Protein AF-A0AAV9ZNJ8-F1 (afdb_monomer_lite)

Structure (mmCIF, N/CA/C/O backbone):
data_AF-A0AAV9ZNJ8-F1
#
_entry.id   AF-A0AAV9ZNJ8-F1
#
loop_
_atom_site.group_PDB
_atom_site.id
_atom_site.type_symbol
_atom_site.label_atom_id
_atom_site.label_alt_id
_atom_site.label_comp_id
_atom_site.label_asym_id
_atom_site.label_entity_id
_atom_site.label_seq_id
_atom_site.pdbx_PDB_ins_code
_atom_site.Cartn_x
_atom_site.Cartn_y
_atom_site.Cartn_z
_atom_site.occupancy
_atom_site.B_iso_or_equiv
_atom_site.auth_seq_id
_atom_site.auth_comp_id
_atom_site.auth_asym_id
_atom_site.auth_atom_id
_atom_site.pdbx_PDB_model_num
ATOM 1 N N . MET A 1 1 ? -12.324 19.235 26.927 1.00 58.81 1 MET A N 1
ATOM 2 C CA . MET A 1 1 ? -12.362 18.846 25.504 1.00 58.81 1 MET A CA 1
ATOM 3 C C . MET A 1 1 ? -13.788 18.447 25.228 1.00 58.81 1 MET A C 1
ATOM 5 O O . MET A 1 1 ? -14.260 17.489 25.830 1.00 58.81 1 MET A O 1
ATOM 9 N N . ASP A 1 2 ? -14.485 19.262 24.450 1.00 86.50 2 ASP A N 1
ATOM 10 C CA . ASP A 1 2 ? -15.944 19.233 24.392 1.00 86.50 2 ASP A CA 1
ATOM 11 C C . ASP A 1 2 ? -16.422 18.103 23.479 1.00 86.50 2 ASP A C 1
ATOM 13 O O . ASP A 1 2 ? -15.751 17.746 22.508 1.00 86.50 2 ASP A O 1
ATOM 17 N N . SER A 1 3 ? -17.587 17.530 23.782 1.00 80.31 3 SER A N 1
ATOM 18 C CA . SER A 1 3 ? -18.168 16.414 23.022 1.00 80.31 3 SER A CA 1
ATOM 19 C C . SER A 1 3 ? -18.312 16.726 21.526 1.00 80.31 3 SER A C 1
ATOM 21 O O . SER A 1 3 ? -18.099 15.843 20.696 1.00 80.31 3 SER A O 1
ATOM 23 N N . ALA A 1 4 ? -18.578 17.990 21.181 1.00 85.06 4 ALA A N 1
ATOM 24 C CA . ALA A 1 4 ? -18.636 18.474 19.803 1.00 85.06 4 ALA A CA 1
ATOM 25 C C . ALA A 1 4 ? -17.287 18.346 19.067 1.00 85.06 4 ALA A C 1
ATOM 27 O O . ALA A 1 4 ? -17.238 17.827 17.955 1.00 85.06 4 ALA A O 1
ATOM 28 N N . SER A 1 5 ? -16.179 18.724 19.715 1.00 88.25 5 SER A N 1
ATOM 29 C CA . SER A 1 5 ? -14.829 18.624 19.137 1.00 88.25 5 SER A CA 1
ATOM 30 C C . SER A 1 5 ? -14.397 17.165 18.929 1.00 88.25 5 SER A C 1
ATOM 32 O O . SER A 1 5 ? -13.741 16.829 17.938 1.00 88.25 5 SER A O 1
ATOM 34 N N . ILE A 1 6 ? -14.810 16.265 19.829 1.00 82.94 6 ILE A N 1
ATOM 35 C CA . ILE A 1 6 ? -14.546 14.824 19.700 1.00 82.94 6 ILE A CA 1
ATOM 36 C C . ILE A 1 6 ? -15.308 14.238 18.504 1.00 82.94 6 ILE A C 1
ATOM 38 O O . ILE A 1 6 ? -14.734 13.464 17.735 1.00 82.94 6 ILE A O 1
ATOM 42 N N . ALA A 1 7 ? -16.578 14.613 18.324 1.00 83.88 7 ALA A N 1
ATOM 43 C CA . ALA A 1 7 ? -17.398 14.146 17.207 1.00 83.88 7 ALA A CA 1
ATOM 44 C C . ALA A 1 7 ? -16.838 14.601 15.848 1.00 83.88 7 ALA A C 1
ATOM 46 O O . ALA A 1 7 ? -16.706 13.785 14.935 1.00 83.88 7 ALA A O 1
ATOM 47 N N . GLU A 1 8 ? -16.429 15.866 15.739 1.00 91.31 8 GLU A N 1
ATOM 48 C CA . GLU A 1 8 ? -15.797 16.413 14.534 1.00 91.31 8 GLU A CA 1
ATOM 49 C C . GLU A 1 8 ? -14.488 15.681 14.201 1.00 91.31 8 GLU A C 1
ATOM 51 O O . GLU A 1 8 ? -14.279 15.217 13.079 1.00 91.31 8 GLU A O 1
ATOM 56 N N . THR A 1 9 ? -13.639 15.468 15.211 1.00 84.19 9 THR A N 1
ATOM 57 C CA . THR A 1 9 ? -12.379 14.729 15.055 1.00 84.19 9 THR A CA 1
ATOM 58 C C . THR A 1 9 ? -12.625 13.308 14.539 1.00 84.19 9 THR A C 1
ATOM 60 O O . THR A 1 9 ? -11.934 12.833 13.635 1.00 84.19 9 THR A O 1
ATOM 63 N N . LEU A 1 10 ? -13.637 12.616 15.071 1.00 83.81 10 LEU A N 1
ATOM 64 C CA . LEU A 1 10 ? -14.002 11.267 14.634 1.00 83.81 10 LEU A CA 1
ATOM 65 C C . LEU A 1 10 ? -14.474 11.229 13.175 1.00 83.81 10 LEU A C 1
ATOM 67 O O . LEU A 1 10 ? -14.077 10.319 12.441 1.00 83.81 10 LEU A O 1
ATOM 71 N N . GLN A 1 11 ? -15.272 12.209 12.746 1.00 87.69 11 GLN A N 1
ATOM 72 C CA . GLN A 1 11 ? -15.713 12.325 11.354 1.00 87.69 11 GLN A CA 1
ATOM 73 C C . GLN A 1 11 ? -14.529 12.558 10.412 1.00 87.69 11 GLN A C 1
ATOM 75 O O . GLN A 1 11 ? -14.411 11.868 9.399 1.00 87.69 11 GLN A O 1
ATOM 80 N N . ILE A 1 12 ? -13.592 13.435 10.785 1.00 84.56 12 ILE A N 1
ATOM 81 C CA . ILE A 1 12 ? -12.363 13.675 10.017 1.00 84.56 12 ILE A CA 1
ATOM 82 C C . ILE A 1 12 ? -11.582 12.367 9.830 1.00 84.56 12 ILE A C 1
ATOM 84 O O . ILE A 1 12 ? -11.214 12.020 8.708 1.00 84.56 12 ILE A O 1
ATOM 88 N N . PHE A 1 13 ? -11.391 11.578 10.890 1.00 80.88 13 PHE A N 1
ATOM 89 C CA . PHE A 1 13 ? -10.691 10.290 10.794 1.00 80.88 13 PHE A CA 1
ATOM 90 C C . PHE A 1 13 ? -11.411 9.252 9.920 1.00 80.88 13 PHE A C 1
ATOM 92 O O . PHE A 1 13 ? -10.759 8.409 9.295 1.00 80.88 13 PHE A O 1
ATOM 99 N N . GLN A 1 14 ? -12.745 9.256 9.891 1.00 82.88 14 GLN A N 1
ATOM 100 C CA . GLN A 1 14 ? -13.513 8.372 9.012 1.00 82.88 14 GLN A CA 1
ATOM 101 C C . GLN A 1 14 ? -13.373 8.791 7.550 1.00 82.88 14 GLN A C 1
ATOM 103 O O . GLN A 1 14 ? -13.051 7.951 6.711 1.00 82.88 14 GLN A O 1
ATOM 108 N N . THR A 1 15 ? -13.532 10.080 7.266 1.00 86.06 15 THR A N 1
ATOM 109 C CA . THR A 1 15 ? -13.381 10.656 5.928 1.00 86.06 15 THR A CA 1
ATOM 110 C C . THR A 1 15 ? -11.973 10.428 5.381 1.00 86.06 15 THR A C 1
ATOM 112 O O . THR A 1 15 ? -11.824 9.917 4.272 1.00 86.06 15 THR A O 1
ATOM 115 N N . LEU A 1 16 ? -10.934 10.676 6.187 1.00 84.19 16 LEU A N 1
ATOM 116 C CA . LEU A 1 16 ? -9.540 10.435 5.802 1.00 84.19 16 LEU A CA 1
ATOM 117 C C . LEU A 1 16 ? -9.286 8.984 5.386 1.00 84.19 16 LEU A C 1
ATOM 119 O O . LEU A 1 16 ? -8.589 8.758 4.405 1.00 84.19 16 LEU A O 1
ATOM 123 N N . LYS A 1 17 ? -9.871 7.999 6.079 1.00 84.25 17 LYS A N 1
ATOM 124 C CA . LYS A 1 17 ? -9.721 6.574 5.735 1.00 84.25 17 LYS A CA 1
ATOM 125 C C . LYS A 1 17 ? -10.241 6.264 4.328 1.00 84.25 17 LYS A C 1
ATOM 127 O O . LYS A 1 17 ? -9.591 5.543 3.578 1.00 84.25 17 LYS A O 1
ATOM 132 N N . TYR A 1 18 ? -11.435 6.750 3.996 1.00 87.25 18 TYR A N 1
ATOM 133 C CA . TYR A 1 18 ? -12.044 6.461 2.696 1.00 87.25 18 TYR A CA 1
ATOM 134 C C . TYR A 1 18 ? -11.358 7.238 1.574 1.00 87.25 18 TYR A C 1
ATOM 136 O O . TYR A 1 18 ? -11.123 6.683 0.504 1.00 87.25 18 TYR A O 1
ATOM 144 N N . ILE A 1 19 ? -10.969 8.486 1.843 1.00 89.44 19 ILE A N 1
ATOM 145 C CA . ILE A 1 19 ? -10.237 9.316 0.887 1.00 89.44 19 ILE A CA 1
ATOM 146 C C . ILE A 1 19 ? -8.866 8.711 0.575 1.00 89.44 19 ILE A C 1
ATOM 148 O O . ILE A 1 19 ? -8.532 8.577 -0.597 1.00 89.44 19 ILE A O 1
ATOM 152 N N . THR A 1 20 ? -8.077 8.299 1.573 1.00 88.19 20 THR A N 1
ATOM 153 C CA . THR A 1 20 ? -6.746 7.718 1.315 1.00 88.19 20 THR A CA 1
ATOM 154 C C . THR A 1 20 ? -6.829 6.409 0.534 1.00 88.19 20 THR A C 1
ATOM 156 O O . THR A 1 20 ? -6.020 6.192 -0.366 1.00 88.19 20 THR A O 1
ATOM 159 N N . ALA A 1 21 ? -7.837 5.573 0.804 1.00 86.12 21 ALA A N 1
ATOM 160 C CA . ALA A 1 21 ? -8.097 4.370 0.018 1.00 86.12 21 ALA A CA 1
ATOM 161 C C . ALA A 1 21 ? -8.483 4.698 -1.437 1.00 86.12 21 ALA A C 1
ATOM 163 O O . ALA A 1 21 ? -7.942 4.098 -2.364 1.00 86.12 21 ALA A O 1
ATOM 164 N N . ALA A 1 22 ? -9.371 5.674 -1.650 1.00 91.81 22 ALA A N 1
ATOM 165 C CA . ALA A 1 22 ? -9.770 6.107 -2.989 1.00 91.81 22 ALA A CA 1
ATOM 166 C C . ALA A 1 22 ? -8.589 6.698 -3.778 1.00 91.81 22 ALA A C 1
ATOM 168 O O . ALA A 1 22 ? -8.378 6.322 -4.929 1.00 91.81 22 ALA A O 1
ATOM 169 N N . ILE A 1 23 ? -7.781 7.560 -3.149 1.00 90.19 23 ILE A N 1
ATOM 170 C CA . ILE A 1 23 ? -6.567 8.131 -3.753 1.00 90.19 23 ILE A CA 1
ATOM 171 C C . ILE A 1 23 ? -5.610 7.014 -4.170 1.00 90.19 23 ILE A C 1
ATOM 173 O O . ILE A 1 23 ? -5.105 7.033 -5.288 1.00 90.19 23 ILE A O 1
ATOM 177 N N . PHE A 1 24 ? -5.385 6.022 -3.307 1.00 90.19 24 PHE A N 1
ATOM 178 C CA . PHE A 1 24 ? -4.512 4.901 -3.637 1.00 90.19 24 PHE A CA 1
ATOM 179 C C . PHE A 1 24 ? -5.011 4.115 -4.857 1.00 90.19 24 PHE A C 1
ATOM 181 O O . PHE A 1 24 ? -4.232 3.854 -5.770 1.00 90.19 24 PHE A O 1
ATOM 188 N N . ILE A 1 25 ? -6.308 3.792 -4.916 1.00 90.81 25 ILE A N 1
ATOM 189 C CA . ILE A 1 25 ? -6.903 3.082 -6.060 1.00 90.81 25 ILE A CA 1
ATOM 190 C C . ILE A 1 25 ? -6.746 3.895 -7.350 1.00 90.81 25 ILE A C 1
ATOM 192 O O . ILE A 1 25 ? -6.356 3.338 -8.375 1.00 90.81 25 ILE A O 1
ATOM 196 N N . LEU A 1 26 ? -7.012 5.203 -7.301 1.00 92.06 26 LEU A N 1
ATOM 197 C CA . LEU A 1 26 ? -6.861 6.089 -8.456 1.00 92.06 26 LEU A CA 1
ATOM 198 C C . LEU A 1 26 ? -5.408 6.165 -8.937 1.00 92.06 26 LEU A C 1
ATOM 200 O O . LEU A 1 26 ? -5.174 6.095 -10.139 1.00 92.06 26 LEU A O 1
ATOM 204 N N . LEU A 1 27 ? -4.436 6.252 -8.023 1.00 90.12 27 LEU A N 1
ATOM 205 C CA . LEU A 1 27 ? -3.011 6.246 -8.371 1.00 90.12 27 LEU A CA 1
ATOM 206 C C . LEU A 1 27 ? -2.583 4.924 -9.008 1.00 90.12 27 LEU A C 1
ATOM 208 O O . LEU A 1 27 ? -1.885 4.930 -10.016 1.00 90.12 27 LEU A O 1
ATOM 212 N N . VAL A 1 28 ? -3.020 3.792 -8.453 1.00 87.94 28 VAL A N 1
ATOM 213 C CA . VAL A 1 28 ? -2.733 2.466 -9.017 1.00 87.94 28 VAL A CA 1
ATOM 214 C C . VAL A 1 28 ? -3.338 2.334 -10.414 1.00 87.94 28 VAL A C 1
ATOM 216 O O . VAL A 1 28 ? -2.690 1.830 -11.330 1.00 87.94 28 VAL A O 1
ATOM 219 N N . PHE A 1 29 ? -4.569 2.807 -10.599 1.00 89.94 29 PHE A N 1
ATOM 220 C CA . PHE A 1 29 ? -5.223 2.807 -11.900 1.00 89.94 29 PHE A CA 1
ATOM 221 C C . PHE A 1 29 ? -4.485 3.690 -12.916 1.00 89.94 29 PHE A C 1
ATOM 223 O O . PHE A 1 29 ? -4.201 3.229 -14.021 1.00 89.94 29 PHE A O 1
ATOM 230 N N . ASP A 1 30 ? -4.110 4.915 -12.531 1.00 91.56 30 ASP A N 1
ATOM 231 C CA . ASP A 1 30 ? -3.298 5.809 -13.365 1.00 91.56 30 ASP A CA 1
ATOM 232 C C . ASP A 1 30 ? -1.965 5.152 -13.746 1.00 91.56 30 ASP A C 1
ATOM 234 O O . ASP A 1 30 ? -1.596 5.144 -14.918 1.00 91.56 30 ASP A O 1
ATOM 238 N N . HIS A 1 31 ? -1.298 4.500 -12.789 1.00 87.50 31 HIS A N 1
ATOM 239 C CA . HIS A 1 31 ? -0.057 3.764 -13.019 1.00 87.50 31 HIS A CA 1
ATOM 240 C C . HIS A 1 31 ? -0.199 2.695 -14.104 1.00 87.50 31 HIS A C 1
ATOM 242 O O . HIS A 1 31 ? 0.628 2.612 -15.012 1.00 87.50 31 HIS A O 1
ATOM 248 N N . PHE A 1 32 ? -1.261 1.887 -14.055 1.00 87.81 32 PHE A N 1
ATOM 249 C CA . PHE A 1 32 ? -1.498 0.863 -15.073 1.00 87.81 32 PHE A CA 1
ATOM 250 C C . PHE A 1 32 ? -1.740 1.450 -16.467 1.00 87.81 32 PHE A C 1
ATOM 252 O O . PHE A 1 32 ? -1.360 0.824 -17.459 1.00 87.81 32 PHE A O 1
ATOM 259 N N . LEU A 1 33 ? -2.336 2.640 -16.561 1.00 89.50 33 LEU A N 1
ATOM 260 C CA . LEU A 1 33 ? -2.562 3.313 -17.840 1.00 89.50 33 LEU A CA 1
ATOM 261 C C . LEU A 1 33 ? -1.280 3.933 -18.408 1.00 89.50 33 LEU A C 1
ATOM 263 O O . LEU A 1 33 ? -1.026 3.835 -19.612 1.00 89.50 33 LEU A O 1
ATOM 267 N N . THR A 1 34 ? -0.454 4.559 -17.571 1.00 87.50 34 THR A N 1
ATOM 268 C CA . THR A 1 34 ? 0.730 5.299 -18.030 1.00 87.50 34 THR A CA 1
ATOM 269 C C . THR A 1 34 ? 1.966 4.427 -18.204 1.00 87.50 34 THR A C 1
ATOM 271 O O . THR A 1 34 ? 2.830 4.786 -19.008 1.00 87.50 34 THR A O 1
ATOM 274 N N . ILE A 1 35 ? 2.053 3.260 -17.550 1.00 84.62 35 ILE A N 1
ATOM 275 C CA . ILE A 1 35 ? 3.259 2.414 -17.572 1.00 84.62 35 ILE A CA 1
ATOM 276 C C . ILE A 1 35 ? 3.728 2.083 -18.998 1.00 84.62 35 ILE A C 1
ATOM 278 O O . ILE A 1 35 ? 4.924 2.115 -19.287 1.00 84.62 35 ILE A O 1
ATOM 282 N N . GLY A 1 36 ? 2.804 1.844 -19.936 1.00 82.00 36 GLY A N 1
ATOM 283 C CA . GLY A 1 36 ? 3.153 1.563 -21.333 1.00 82.00 36 GLY A CA 1
ATOM 284 C C . GLY A 1 36 ? 3.823 2.752 -22.031 1.00 82.00 36 GLY A C 1
ATOM 285 O O . GLY A 1 36 ? 4.799 2.586 -22.770 1.00 82.00 36 GLY A O 1
ATOM 286 N N . GLN A 1 37 ? 3.340 3.967 -21.766 1.00 84.06 37 GLN A N 1
ATOM 287 C CA . GLN A 1 37 ? 3.925 5.196 -22.302 1.00 84.06 37 GLN A CA 1
ATOM 288 C C . GLN A 1 37 ? 5.260 5.528 -21.623 1.00 84.06 37 GLN A C 1
ATOM 290 O O . GLN A 1 37 ? 6.203 5.955 -22.295 1.00 84.06 37 GLN A O 1
ATOM 295 N N . GLU A 1 38 ? 5.372 5.288 -20.317 1.00 83.88 38 GLU A N 1
ATOM 296 C CA . GLU A 1 38 ? 6.587 5.503 -19.525 1.00 83.88 38 GLU A CA 1
ATOM 297 C C . GLU A 1 38 ? 7.740 4.612 -19.989 1.00 83.88 38 GLU A C 1
ATOM 299 O O . GLU A 1 38 ? 8.852 5.099 -20.220 1.00 83.88 38 GLU A O 1
ATOM 304 N N . VAL A 1 39 ? 7.471 3.318 -20.196 1.00 82.38 39 VAL A N 1
ATOM 305 C CA . VAL A 1 39 ? 8.453 2.360 -20.725 1.00 82.38 39 VAL A CA 1
ATOM 306 C C . VAL A 1 39 ? 8.987 2.827 -22.073 1.00 82.38 39 VAL A C 1
ATOM 308 O O . VAL A 1 39 ? 10.198 2.826 -22.283 1.00 82.38 39 VAL A O 1
ATOM 311 N N . LYS A 1 40 ? 8.122 3.310 -22.968 1.00 78.44 40 LYS A N 1
ATOM 312 C CA . LYS A 1 40 ? 8.542 3.790 -24.289 1.00 78.44 40 LYS A CA 1
ATOM 313 C C . LYS A 1 40 ? 9.323 5.109 -24.227 1.00 78.44 40 LYS A C 1
ATOM 315 O O . LYS A 1 40 ? 10.314 5.265 -24.935 1.00 78.44 40 LYS A O 1
ATOM 320 N N . THR A 1 41 ? 8.884 6.050 -23.394 1.00 80.25 41 THR A N 1
ATOM 321 C CA . THR A 1 41 ? 9.350 7.448 -23.437 1.00 80.25 41 THR A CA 1
ATOM 322 C C . THR A 1 41 ? 10.541 7.706 -22.519 1.00 80.25 41 THR A C 1
ATOM 324 O O . THR A 1 41 ? 11.490 8.375 -22.918 1.00 80.25 41 THR A O 1
ATOM 327 N N . ILE A 1 42 ? 10.516 7.171 -21.296 1.00 83.00 42 ILE A N 1
ATOM 328 C CA . ILE A 1 42 ? 11.550 7.395 -20.274 1.00 83.00 42 ILE A CA 1
ATOM 329 C C . ILE A 1 42 ? 12.611 6.296 -20.352 1.00 83.00 42 ILE A C 1
ATOM 331 O O . ILE A 1 42 ? 13.815 6.573 -20.363 1.00 83.00 42 ILE A O 1
ATOM 335 N N . TRP A 1 43 ? 12.173 5.036 -20.399 1.00 79.75 43 TRP A N 1
ATOM 336 C CA . TRP A 1 43 ? 13.071 3.887 -20.278 1.00 79.75 43 TRP A CA 1
ATOM 337 C C . TRP A 1 43 ? 13.661 3.451 -21.622 1.00 79.75 43 TRP A C 1
ATOM 339 O O . TRP A 1 43 ? 14.854 3.170 -21.686 1.00 79.75 43 TRP A O 1
ATOM 349 N N . GLY A 1 44 ? 12.870 3.481 -22.696 1.00 74.31 44 GLY A N 1
ATOM 350 C CA . GLY A 1 44 ? 13.303 3.143 -24.054 1.00 74.31 44 GLY A CA 1
ATOM 351 C C . GLY A 1 44 ? 14.145 4.222 -24.739 1.00 74.31 44 GLY A C 1
ATOM 352 O O . GLY A 1 44 ? 14.910 3.915 -25.648 1.00 74.31 44 GLY A O 1
ATOM 353 N N . ASN A 1 45 ? 14.051 5.479 -24.296 1.00 78.56 45 ASN A N 1
ATOM 354 C CA . ASN A 1 45 ? 14.819 6.581 -24.869 1.00 78.56 45 ASN A CA 1
ATOM 355 C C . ASN A 1 45 ? 16.164 6.761 -24.136 1.00 78.56 45 ASN A C 1
ATOM 357 O O . ASN A 1 45 ? 16.226 7.229 -22.991 1.00 78.56 45 ASN A O 1
ATOM 361 N N . SER A 1 46 ? 17.261 6.395 -24.801 1.00 72.56 46 SER A N 1
ATOM 362 C CA . SER A 1 46 ? 18.634 6.539 -24.292 1.00 72.56 46 SER A CA 1
ATOM 363 C C . SER A 1 46 ? 19.140 7.987 -24.299 1.00 72.56 46 SER A C 1
ATOM 365 O O . SER A 1 46 ? 20.115 8.291 -23.618 1.00 72.56 46 SER A O 1
ATOM 367 N N . THR A 1 47 ? 18.463 8.897 -25.006 1.00 80.19 47 THR A N 1
ATOM 368 C CA . THR A 1 47 ? 18.838 10.316 -25.112 1.00 80.19 47 THR A CA 1
ATOM 369 C C . THR A 1 47 ? 18.427 11.133 -23.880 1.00 80.19 47 THR A C 1
ATOM 371 O O . THR A 1 47 ? 18.964 12.214 -23.633 1.00 80.19 47 THR A O 1
ATOM 374 N N . VAL A 1 48 ? 17.484 10.634 -23.074 1.00 78.69 48 VAL A N 1
ATOM 375 C CA . VAL A 1 48 ? 17.018 11.318 -21.858 1.00 78.69 48 VAL A CA 1
ATOM 376 C C . VAL A 1 48 ? 18.090 11.251 -20.766 1.00 78.69 48 VAL A C 1
ATOM 378 O O . VAL A 1 48 ? 18.569 10.174 -20.409 1.00 78.69 48 VAL A O 1
ATOM 381 N N . ARG A 1 49 ? 18.438 12.409 -20.191 1.00 84.12 49 ARG A N 1
ATOM 382 C CA . ARG A 1 49 ? 19.458 12.533 -19.136 1.00 84.12 49 ARG A CA 1
ATOM 383 C C . ARG A 1 49 ? 19.051 11.801 -17.853 1.00 84.12 49 ARG A C 1
ATOM 385 O O . ARG A 1 49 ? 17.892 11.845 -17.441 1.00 84.12 49 ARG A O 1
ATOM 392 N N . LEU A 1 50 ? 20.035 11.213 -17.167 1.00 82.12 50 LEU A N 1
ATOM 393 C CA . LEU A 1 50 ? 19.838 10.434 -15.938 1.00 82.12 50 LEU A CA 1
ATOM 394 C C . LEU A 1 50 ? 19.110 11.217 -14.831 1.00 82.12 50 LEU A C 1
ATOM 396 O O . LEU A 1 50 ? 18.233 10.658 -14.183 1.00 82.12 50 LEU A O 1
ATOM 400 N N . HIS A 1 51 ? 19.408 12.509 -14.648 1.00 78.75 51 HIS A N 1
ATOM 401 C CA . HIS A 1 51 ? 18.745 13.342 -13.633 1.00 78.75 51 HIS A CA 1
ATOM 402 C C . HIS A 1 51 ? 17.239 13.478 -13.862 1.00 78.75 51 HIS A C 1
ATOM 404 O O . HIS A 1 51 ? 16.475 13.419 -12.907 1.00 78.75 51 HIS A O 1
ATOM 410 N N . SER A 1 52 ? 16.800 13.606 -15.115 1.00 82.12 52 SER A N 1
ATOM 411 C CA . SER A 1 52 ? 15.375 13.676 -15.445 1.00 82.12 52 SER A CA 1
ATOM 412 C C . SER A 1 52 ? 14.681 12.338 -15.189 1.00 82.12 52 SER A C 1
ATOM 414 O O . SER A 1 52 ? 13.567 12.324 -14.674 1.00 82.12 52 SER A O 1
ATOM 416 N N . LYS A 1 53 ? 15.360 11.212 -15.463 1.00 78.56 53 LYS A N 1
ATOM 417 C CA . LYS A 1 53 ? 14.854 9.871 -15.120 1.00 78.56 53 LYS A CA 1
ATOM 418 C C . LYS A 1 53 ? 14.748 9.688 -13.606 1.00 78.56 53 LYS A C 1
ATOM 420 O O . LYS A 1 53 ? 13.718 9.238 -13.122 1.00 78.56 53 LYS A O 1
ATOM 425 N N . ALA A 1 54 ? 15.778 10.085 -12.860 1.00 78.81 54 ALA A N 1
ATOM 426 C CA . ALA A 1 54 ? 15.791 10.003 -11.404 1.00 78.81 54 ALA A CA 1
ATOM 427 C C . ALA A 1 54 ? 14.716 10.899 -10.772 1.00 78.81 54 ALA A C 1
ATOM 429 O O . ALA A 1 54 ? 13.969 10.429 -9.924 1.00 78.81 54 ALA A O 1
ATOM 430 N N . ALA A 1 55 ? 14.581 12.152 -11.217 1.00 84.25 55 ALA A N 1
ATOM 431 C CA . ALA A 1 55 ? 13.555 13.072 -10.728 1.00 84.25 55 ALA A CA 1
ATOM 432 C C . ALA A 1 55 ? 12.138 12.555 -11.011 1.00 84.25 55 ALA A C 1
ATOM 434 O O . ALA A 1 55 ? 11.283 12.618 -10.133 1.00 84.25 55 ALA A O 1
ATOM 435 N N . PHE A 1 56 ? 11.903 11.991 -12.201 1.00 85.31 56 PHE A N 1
ATOM 436 C CA . PHE A 1 56 ? 10.632 11.352 -12.537 1.00 85.31 56 PHE A CA 1
ATOM 437 C C . PHE A 1 56 ? 10.346 10.149 -11.633 1.00 85.31 56 PHE A C 1
ATOM 439 O O . PHE A 1 56 ? 9.268 10.065 -11.053 1.00 85.31 56 PHE A O 1
ATOM 446 N N . VAL A 1 57 ? 11.322 9.249 -11.465 1.00 83.12 57 VAL A N 1
ATOM 447 C CA . VAL A 1 57 ? 11.167 8.045 -10.639 1.00 83.12 57 VAL A CA 1
ATOM 448 C C . VAL A 1 57 ? 10.916 8.400 -9.181 1.00 83.12 57 VAL A C 1
ATOM 450 O O . VAL A 1 57 ? 10.002 7.855 -8.570 1.00 83.12 57 VAL A O 1
ATOM 453 N N . ILE A 1 58 ? 11.699 9.334 -8.638 1.00 83.00 58 ILE A N 1
ATOM 454 C CA . ILE A 1 58 ? 11.516 9.828 -7.277 1.00 83.00 58 ILE A CA 1
ATOM 455 C C . ILE A 1 58 ? 10.125 10.434 -7.156 1.00 83.00 58 ILE A C 1
ATOM 457 O O . ILE A 1 58 ? 9.369 10.003 -6.306 1.00 83.00 58 ILE A O 1
ATOM 461 N N . ASN A 1 59 ? 9.738 11.372 -8.018 1.00 86.25 59 ASN A N 1
ATOM 462 C CA . ASN A 1 59 ? 8.441 12.029 -7.884 1.00 86.25 59 ASN A CA 1
ATOM 463 C C . ASN A 1 59 ? 7.265 11.044 -8.005 1.00 86.25 59 ASN A C 1
ATOM 465 O O . ASN A 1 59 ? 6.304 11.129 -7.245 1.00 86.25 59 ASN A O 1
ATOM 469 N N . ARG A 1 60 ? 7.337 10.084 -8.931 1.00 86.38 60 ARG A N 1
ATOM 470 C CA . ARG A 1 60 ? 6.224 9.176 -9.223 1.00 86.38 60 ARG A CA 1
ATOM 471 C C . ARG A 1 60 ? 6.147 8.001 -8.250 1.00 86.38 60 ARG A C 1
ATOM 473 O O . ARG A 1 60 ? 5.181 7.885 -7.500 1.00 86.38 60 ARG A O 1
ATOM 480 N N . TYR A 1 61 ? 7.191 7.178 -8.185 1.00 84.69 61 TYR A N 1
ATOM 481 C CA . TYR A 1 61 ? 7.172 5.958 -7.374 1.00 84.69 61 TYR A CA 1
ATOM 482 C C . TYR A 1 61 ? 7.257 6.241 -5.872 1.00 84.69 61 TYR A C 1
ATOM 484 O O . TYR A 1 61 ? 6.719 5.462 -5.084 1.00 84.69 61 TYR A O 1
ATOM 492 N N . LEU A 1 62 ? 7.886 7.346 -5.443 1.00 85.75 62 LEU A N 1
ATOM 493 C CA . LEU A 1 62 ? 7.859 7.727 -4.026 1.00 85.75 62 LEU A CA 1
ATOM 494 C C . LEU A 1 62 ? 6.443 8.112 -3.604 1.00 85.75 62 LEU A C 1
ATOM 496 O O . LEU A 1 62 ? 5.994 7.671 -2.554 1.00 85.75 62 LEU A O 1
ATOM 500 N N . THR A 1 63 ? 5.730 8.886 -4.423 1.00 86.31 63 THR A N 1
ATOM 501 C CA . THR A 1 63 ? 4.361 9.327 -4.116 1.00 86.31 63 THR A CA 1
ATOM 502 C C . THR A 1 63 ? 3.404 8.142 -4.007 1.00 86.31 63 THR A C 1
ATOM 504 O O . THR A 1 63 ? 2.633 8.044 -3.047 1.00 86.31 63 THR A O 1
ATOM 507 N N . GLU A 1 64 ? 3.494 7.194 -4.940 1.00 86.81 64 GLU A N 1
ATOM 508 C CA . GLU A 1 64 ? 2.717 5.952 -4.892 1.00 86.81 64 GLU A CA 1
ATOM 509 C C . GLU A 1 64 ? 3.059 5.123 -3.643 1.00 86.81 64 GLU A C 1
ATOM 511 O O . GLU A 1 64 ? 2.161 4.690 -2.916 1.00 86.81 64 GLU A O 1
ATOM 516 N N . SER A 1 65 ? 4.353 4.975 -3.335 1.00 85.50 65 SER A N 1
ATOM 517 C CA . SER A 1 65 ? 4.828 4.221 -2.166 1.00 85.50 65 SER A CA 1
ATOM 518 C C . SER A 1 65 ? 4.377 4.844 -0.842 1.00 85.50 65 SER A C 1
ATOM 520 O O . SER A 1 65 ? 3.931 4.136 0.060 1.00 85.50 65 SER A O 1
ATOM 522 N N . VAL A 1 66 ? 4.461 6.171 -0.719 1.00 89.00 66 VAL A N 1
ATOM 523 C CA . VAL A 1 66 ? 4.022 6.910 0.473 1.00 89.00 66 VAL A CA 1
ATOM 524 C C . VAL A 1 66 ? 2.517 6.758 0.665 1.00 89.00 66 VAL A C 1
ATOM 526 O O . VAL A 1 66 ? 2.065 6.501 1.780 1.00 89.00 66 VAL A O 1
ATOM 529 N N . THR A 1 67 ? 1.735 6.852 -0.411 1.00 88.25 67 THR A N 1
ATOM 530 C CA . THR A 1 67 ? 0.278 6.691 -0.325 1.00 88.25 67 THR A CA 1
ATOM 531 C C . THR A 1 67 ? -0.098 5.277 0.116 1.00 88.25 67 THR A C 1
ATOM 533 O O . THR A 1 67 ? -0.910 5.118 1.030 1.00 88.25 67 THR A O 1
ATOM 536 N N . ALA A 1 68 ? 0.539 4.251 -0.459 1.00 87.50 68 ALA A N 1
ATOM 537 C CA . ALA A 1 68 ? 0.353 2.863 -0.036 1.00 87.50 68 ALA A CA 1
ATOM 538 C C . ALA A 1 68 ? 0.669 2.685 1.458 1.00 87.50 68 ALA A C 1
ATOM 540 O O . ALA A 1 68 ? -0.112 2.094 2.205 1.00 87.50 68 ALA A O 1
ATOM 541 N N . TYR A 1 69 ? 1.791 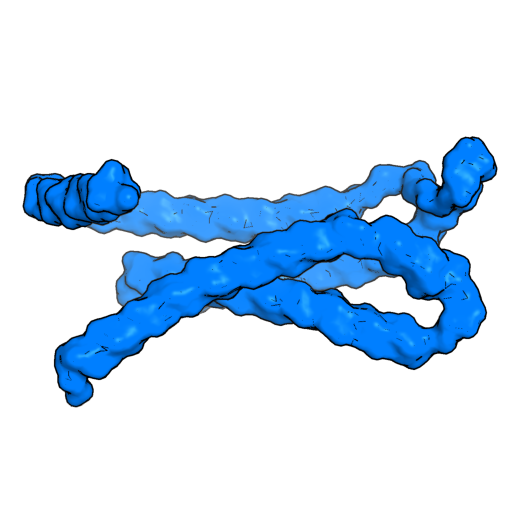3.250 1.913 1.00 88.81 69 TYR A N 1
ATOM 542 C CA . TYR A 1 69 ? 2.210 3.191 3.311 1.00 88.81 69 TYR A CA 1
ATOM 543 C C . TYR A 1 69 ? 1.174 3.816 4.255 1.00 88.81 69 TYR A C 1
ATOM 545 O O . TYR A 1 69 ? 0.829 3.217 5.273 1.00 88.81 69 TYR A O 1
ATOM 553 N N . VAL A 1 70 ? 0.619 4.980 3.903 1.00 90.19 70 VAL A N 1
ATOM 554 C CA . VAL A 1 70 ? -0.432 5.639 4.697 1.00 90.19 70 VAL A CA 1
ATOM 555 C C . VAL A 1 70 ? -1.667 4.746 4.840 1.00 90.19 70 VAL A C 1
ATOM 557 O O . VAL A 1 70 ? -2.190 4.614 5.948 1.00 90.19 70 VAL A O 1
ATOM 560 N N . VAL A 1 71 ? -2.109 4.089 3.763 1.00 89.62 71 VAL A N 1
ATOM 561 C CA . VAL A 1 71 ? -3.249 3.156 3.812 1.00 89.62 71 VAL A CA 1
ATOM 562 C C . VAL A 1 71 ? -2.974 2.003 4.784 1.00 89.62 71 VAL A C 1
ATOM 564 O O . VAL A 1 71 ? -3.807 1.727 5.651 1.00 89.62 71 VAL A O 1
ATOM 567 N N . TYR A 1 72 ? -1.790 1.385 4.722 1.00 89.69 72 TYR A N 1
ATOM 568 C CA . TYR A 1 72 ? -1.411 0.309 5.646 1.00 89.69 72 TYR A CA 1
ATOM 569 C C . TYR A 1 72 ? -1.378 0.762 7.109 1.00 89.69 72 TYR A C 1
ATOM 571 O O . TYR A 1 72 ? -1.890 0.060 7.982 1.00 89.69 72 TYR A O 1
ATOM 579 N N . ILE A 1 73 ? -0.837 1.949 7.392 1.00 89.94 73 ILE A N 1
ATOM 580 C CA . ILE A 1 73 ? -0.828 2.510 8.750 1.00 89.94 73 ILE A CA 1
ATOM 581 C C . ILE A 1 73 ? -2.253 2.715 9.273 1.00 89.94 73 ILE A C 1
ATOM 583 O O . ILE A 1 73 ? -2.544 2.358 10.416 1.00 89.94 73 ILE A O 1
ATOM 587 N N . VAL A 1 74 ? -3.170 3.228 8.447 1.00 89.56 74 VAL A N 1
ATOM 588 C CA . VAL A 1 74 ? -4.578 3.395 8.841 1.00 89.56 74 VAL A CA 1
ATOM 589 C C . VAL A 1 74 ? -5.219 2.047 9.180 1.00 89.56 74 VAL A C 1
ATOM 591 O O . VAL A 1 74 ? -5.921 1.947 10.189 1.00 89.56 74 VAL A O 1
ATOM 594 N N . VAL A 1 75 ? -4.957 0.998 8.394 1.00 89.31 75 VAL A N 1
ATOM 595 C CA . VAL A 1 75 ? -5.447 -0.362 8.676 1.00 89.31 75 VAL A CA 1
ATOM 596 C C . VAL A 1 75 ? -4.873 -0.892 9.993 1.00 89.31 75 VAL A C 1
ATOM 598 O O . VAL A 1 75 ? -5.630 -1.357 10.845 1.00 89.31 75 VAL A O 1
ATOM 601 N N . LEU A 1 76 ? -3.564 -0.756 10.214 1.00 91.00 76 LEU A N 1
ATOM 602 C CA . LEU A 1 76 ? -2.905 -1.183 11.451 1.00 91.00 76 LEU A CA 1
ATOM 603 C C . LEU A 1 76 ? -3.477 -0.494 12.690 1.00 91.00 76 LEU A C 1
ATOM 605 O O . LEU A 1 76 ? -3.727 -1.157 13.695 1.00 91.00 76 LEU A O 1
ATOM 609 N N . ILE A 1 77 ? -3.747 0.812 12.617 1.00 89.50 77 ILE A N 1
ATOM 610 C CA . ILE A 1 77 ? -4.383 1.557 13.712 1.00 89.50 77 ILE A CA 1
ATOM 611 C C . ILE A 1 77 ? -5.776 0.995 14.012 1.00 89.50 77 ILE A C 1
ATOM 613 O O . ILE A 1 77 ? -6.150 0.886 15.179 1.00 89.50 77 ILE A O 1
ATOM 617 N N . ARG A 1 78 ? -6.551 0.608 12.989 1.00 87.94 78 ARG A N 1
ATOM 618 C CA . ARG A 1 78 ? -7.882 0.006 13.177 1.00 87.94 78 ARG A CA 1
ATOM 619 C C . ARG A 1 78 ? -7.794 -1.362 13.845 1.00 87.94 78 ARG A C 1
ATOM 621 O O . ARG A 1 78 ? -8.533 -1.602 14.796 1.00 87.94 78 ARG A O 1
ATOM 628 N N . VAL A 1 79 ? -6.875 -2.218 13.399 1.00 91.00 79 VAL A N 1
ATOM 629 C CA . VAL A 1 79 ? -6.634 -3.528 14.026 1.00 91.00 79 VAL A CA 1
ATOM 630 C C . VAL A 1 79 ? -6.146 -3.351 15.467 1.00 91.00 79 VAL A C 1
ATOM 632 O O . VAL A 1 79 ? -6.606 -4.042 16.370 1.00 91.00 79 VAL A O 1
ATOM 635 N N . TYR A 1 80 ? -5.282 -2.371 15.721 1.00 91.62 80 TYR A N 1
ATOM 636 C CA . TYR A 1 80 ? -4.812 -2.061 17.067 1.00 91.62 80 TYR A CA 1
ATOM 637 C C . TYR A 1 80 ? -5.925 -1.533 17.988 1.00 91.62 80 TYR A C 1
ATOM 639 O O . TYR A 1 80 ? -6.028 -1.948 19.143 1.00 91.62 80 TYR A O 1
ATOM 647 N N . ALA A 1 81 ? -6.781 -0.641 17.482 1.00 88.75 81 ALA A N 1
ATOM 648 C CA . ALA A 1 81 ? -7.929 -0.122 18.222 1.00 88.75 81 ALA A CA 1
ATOM 649 C C . ALA A 1 81 ? -8.953 -1.223 18.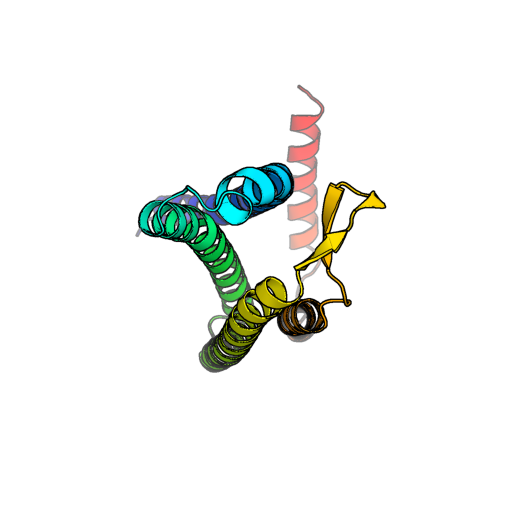535 1.00 88.75 81 ALA A C 1
ATOM 651 O O . ALA A 1 81 ? -9.565 -1.206 19.600 1.00 88.75 81 ALA A O 1
ATOM 652 N N . LEU A 1 82 ? -9.107 -2.197 17.634 1.00 88.88 82 LEU A N 1
ATOM 653 C CA . LEU A 1 82 ? -9.984 -3.349 17.826 1.00 88.88 82 LEU A CA 1
ATOM 654 C C . LEU A 1 82 ? -9.569 -4.179 19.058 1.00 88.88 82 LEU A C 1
ATOM 656 O O . LEU A 1 82 ? -10.427 -4.557 19.861 1.00 88.88 82 LEU A O 1
ATOM 660 N N . TRP A 1 83 ? -8.256 -4.343 19.240 1.00 90.19 83 TRP A N 1
ATOM 661 C CA . TRP A 1 83 ? -7.602 -5.018 20.368 1.00 90.19 83 TRP A CA 1
ATOM 662 C C . TRP A 1 83 ? -7.432 -4.134 21.621 1.00 90.19 83 TRP A C 1
ATOM 664 O O . TRP A 1 83 ? -6.555 -4.386 22.452 1.00 90.19 83 TRP A O 1
ATOM 674 N N . ASP A 1 84 ? -8.256 -3.091 21.751 1.00 86.81 84 ASP A N 1
ATOM 675 C CA . ASP A 1 84 ? -8.381 -2.231 22.936 1.00 86.81 84 ASP A CA 1
ATOM 676 C C . ASP A 1 84 ? -7.041 -1.670 23.450 1.00 86.81 84 ASP A C 1
ATOM 678 O O . ASP A 1 84 ? -6.737 -1.657 24.641 1.00 86.81 84 ASP A O 1
ATOM 682 N N . ARG A 1 85 ? -6.185 -1.237 22.512 1.00 82.69 85 ARG A N 1
ATOM 683 C CA . ARG A 1 85 ? -4.889 -0.588 22.784 1.00 82.69 85 ARG A CA 1
ATOM 684 C C . ARG A 1 85 ? -3.908 -1.413 23.634 1.00 82.69 85 ARG A C 1
ATOM 686 O O . ARG A 1 85 ? -3.055 -0.863 24.333 1.00 82.6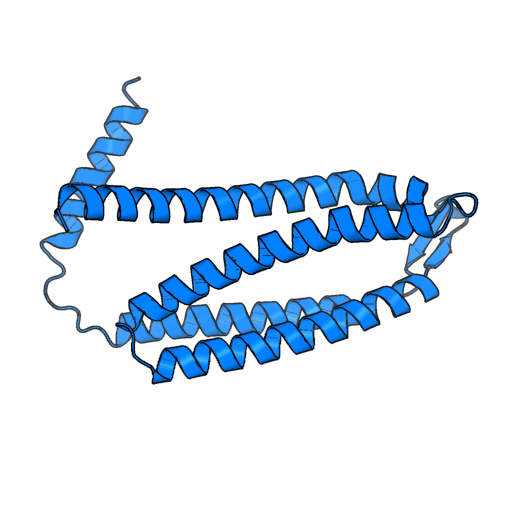9 85 ARG A O 1
ATOM 693 N N . ARG A 1 86 ? -3.966 -2.745 23.559 1.00 89.38 86 ARG A N 1
ATOM 694 C CA . ARG A 1 86 ? -2.995 -3.615 24.241 1.00 89.38 86 ARG A CA 1
ATOM 695 C C . ARG A 1 86 ? -1.590 -3.449 23.650 1.00 89.38 86 ARG A C 1
ATOM 697 O O . ARG A 1 86 ? -1.337 -3.833 22.509 1.00 89.38 86 ARG A O 1
ATOM 704 N N . ALA A 1 87 ? -0.637 -2.974 24.456 1.00 89.56 87 ALA A N 1
ATOM 705 C CA . ALA A 1 87 ? 0.744 -2.710 24.026 1.00 89.56 87 ALA A CA 1
ATOM 706 C C . ALA A 1 87 ? 1.467 -3.935 23.422 1.00 89.56 87 ALA A C 1
ATOM 708 O O . ALA A 1 87 ? 2.339 -3.791 22.566 1.00 89.56 87 ALA A O 1
ATOM 709 N N . ASN A 1 88 ? 1.096 -5.153 23.826 1.00 92.19 88 ASN A N 1
ATOM 710 C CA . ASN A 1 88 ? 1.639 -6.383 23.241 1.00 92.19 88 ASN A CA 1
ATOM 711 C C . ASN A 1 88 ? 1.229 -6.551 21.773 1.00 92.19 88 ASN A C 1
ATOM 713 O O . ASN A 1 88 ? 2.069 -6.888 20.943 1.00 92.19 88 ASN A O 1
ATOM 717 N N . VAL A 1 89 ? -0.030 -6.247 21.446 1.00 91.50 89 VAL A N 1
ATOM 718 C CA . VAL A 1 89 ? -0.544 -6.311 20.073 1.00 91.50 89 VAL A CA 1
ATOM 719 C C . VAL A 1 89 ? 0.084 -5.210 19.223 1.00 91.50 89 VAL A C 1
ATOM 721 O O . VAL A 1 89 ? 0.484 -5.485 18.100 1.00 91.50 89 VAL A O 1
ATOM 724 N N . ALA A 1 90 ? 0.280 -4.000 19.766 1.00 90.50 90 ALA A N 1
ATOM 725 C CA . ALA A 1 90 ? 1.026 -2.946 19.066 1.00 90.50 90 ALA A CA 1
ATOM 726 C C . ALA A 1 90 ? 2.442 -3.395 18.686 1.00 90.50 90 ALA A C 1
ATOM 728 O O . ALA A 1 90 ? 2.838 -3.265 17.530 1.00 90.50 90 ALA A O 1
ATOM 729 N N . ARG A 1 91 ? 3.199 -3.945 19.647 1.00 93.12 91 ARG A N 1
ATOM 730 C CA . ARG A 1 91 ? 4.569 -4.420 19.400 1.00 93.12 91 ARG A CA 1
ATOM 731 C C . ARG A 1 91 ? 4.605 -5.531 18.355 1.00 93.12 91 ARG A C 1
ATOM 733 O O . ARG A 1 91 ? 5.475 -5.496 17.492 1.00 93.12 91 ARG A O 1
ATOM 740 N N . LEU A 1 92 ? 3.655 -6.466 18.409 1.00 94.44 92 LEU A N 1
ATOM 741 C CA . LEU A 1 92 ? 3.519 -7.538 17.422 1.00 94.44 92 LEU A CA 1
ATOM 742 C C . LEU A 1 92 ? 3.180 -6.998 16.024 1.00 94.44 92 LEU A C 1
ATOM 744 O O . LEU A 1 92 ? 3.801 -7.393 15.045 1.00 94.44 92 LEU A O 1
ATOM 748 N N . LEU A 1 93 ? 2.216 -6.081 15.919 1.00 92.94 93 LEU A N 1
ATOM 749 C CA . LEU A 1 93 ? 1.815 -5.485 14.643 1.00 92.94 93 LEU A CA 1
ATOM 750 C C . LEU A 1 93 ? 2.969 -4.708 14.001 1.00 92.94 93 LEU A C 1
ATOM 752 O O . LEU A 1 93 ? 3.243 -4.891 12.818 1.00 92.94 93 LEU A O 1
ATOM 756 N N . VAL A 1 94 ? 3.665 -3.875 14.781 1.00 91.81 94 VAL A N 1
ATOM 757 C CA . VAL A 1 94 ? 4.796 -3.073 14.290 1.00 91.81 94 VAL A CA 1
ATOM 758 C C . VAL A 1 94 ? 5.972 -3.962 13.887 1.00 91.81 94 VAL A C 1
ATOM 760 O O . VAL A 1 94 ? 6.586 -3.707 12.852 1.00 91.81 94 VAL A O 1
ATOM 763 N N . SER A 1 95 ? 6.280 -5.015 14.655 1.00 94.25 95 SER A N 1
ATOM 764 C CA . SER A 1 95 ? 7.385 -5.918 14.319 1.00 94.25 95 SER A CA 1
ATOM 765 C C . SER A 1 95 ? 7.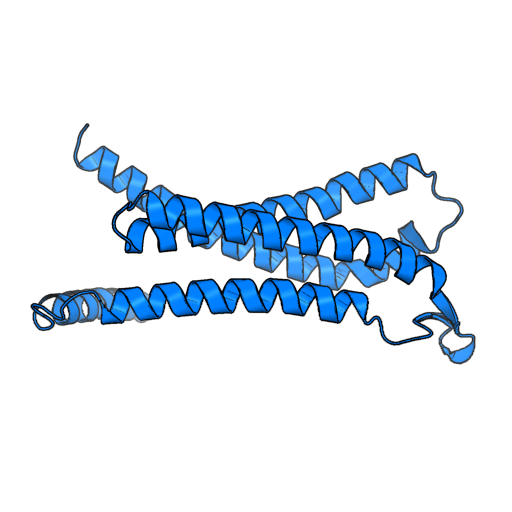112 -6.699 13.034 1.00 94.25 95 SER A C 1
ATOM 767 O O . SER A 1 95 ? 7.950 -6.691 12.133 1.00 94.25 95 SER A O 1
ATOM 769 N N . VAL A 1 96 ? 5.930 -7.310 12.905 1.00 93.94 96 VAL A N 1
ATOM 770 C CA . VAL A 1 96 ? 5.549 -8.078 11.710 1.00 93.94 96 VAL A CA 1
ATOM 771 C C . VAL A 1 96 ? 5.478 -7.169 10.484 1.00 93.94 96 VAL A C 1
ATOM 773 O O . VAL A 1 96 ? 6.048 -7.504 9.447 1.00 93.94 96 VAL A O 1
ATOM 776 N N . PHE A 1 97 ? 4.866 -5.987 10.605 1.00 92.56 97 PHE A N 1
ATOM 777 C CA . PHE A 1 97 ? 4.812 -5.014 9.514 1.00 92.56 97 PHE A CA 1
ATOM 778 C C . PHE A 1 97 ? 6.210 -4.575 9.061 1.00 92.56 97 PHE A C 1
ATOM 780 O O . PHE A 1 97 ? 6.506 -4.600 7.867 1.00 92.56 97 PHE A O 1
ATOM 787 N N . GLY A 1 98 ? 7.098 -4.236 10.002 1.00 92.25 98 GLY A N 1
ATOM 788 C CA . GLY A 1 98 ? 8.471 -3.837 9.694 1.00 92.25 98 GLY A CA 1
ATOM 789 C C . GLY A 1 98 ? 9.254 -4.929 8.963 1.00 92.25 98 GLY A C 1
ATOM 790 O O . GLY A 1 98 ? 9.944 -4.637 7.983 1.00 92.25 98 GLY A O 1
ATOM 791 N N . ILE A 1 99 ? 9.102 -6.190 9.380 1.00 94.88 99 ILE A N 1
ATOM 792 C CA . ILE A 1 99 ? 9.722 -7.342 8.713 1.00 94.88 99 ILE A CA 1
ATOM 793 C C . ILE A 1 99 ? 9.172 -7.492 7.289 1.00 94.88 99 ILE A C 1
ATOM 795 O O . ILE A 1 99 ? 9.951 -7.493 6.336 1.00 94.88 99 ILE A O 1
ATOM 799 N N . CYS A 1 100 ? 7.847 -7.547 7.119 1.00 93.81 100 CYS A N 1
ATOM 800 C CA . CYS A 1 100 ? 7.209 -7.731 5.812 1.00 93.81 100 CYS A CA 1
ATOM 801 C C . CYS A 1 100 ? 7.562 -6.611 4.823 1.00 93.81 100 CYS A C 1
ATOM 803 O O . CYS A 1 100 ? 7.892 -6.893 3.669 1.00 93.81 100 CYS A O 1
ATOM 805 N N . ILE A 1 101 ? 7.553 -5.349 5.264 1.00 90.06 101 ILE A N 1
ATOM 806 C CA . ILE A 1 101 ? 7.928 -4.199 4.428 1.00 90.06 101 ILE A CA 1
ATOM 807 C C . ILE A 1 101 ? 9.412 -4.246 4.051 1.00 90.06 101 ILE A C 1
ATOM 809 O O . ILE A 1 101 ? 9.762 -4.019 2.891 1.00 90.06 101 ILE A O 1
ATOM 813 N N . SER A 1 102 ? 10.292 -4.599 4.988 1.00 92.75 102 SER A N 1
ATOM 814 C CA . SER A 1 102 ? 11.727 -4.728 4.701 1.00 92.75 102 SER A CA 1
ATOM 815 C C . SER A 1 102 ? 11.987 -5.830 3.672 1.00 92.75 102 SER A C 1
ATOM 817 O O . SER A 1 102 ? 12.680 -5.612 2.681 1.00 92.75 102 SER A O 1
ATOM 819 N N . THR A 1 103 ? 11.367 -7.000 3.833 1.00 94.06 103 THR A N 1
ATOM 820 C CA . THR A 1 103 ? 11.478 -8.091 2.854 1.00 94.06 103 THR A CA 1
ATOM 821 C C . THR A 1 103 ? 10.923 -7.681 1.487 1.00 94.06 103 THR A C 1
ATOM 823 O O . THR A 1 103 ? 11.557 -7.932 0.463 1.00 94.06 103 THR A O 1
ATOM 826 N N . THR A 1 104 ? 9.777 -7.001 1.460 1.00 90.69 104 THR A N 1
ATOM 827 C CA . THR A 1 104 ? 9.125 -6.535 0.226 1.00 90.69 104 THR A CA 1
ATOM 828 C C . THR A 1 104 ? 9.990 -5.525 -0.529 1.00 90.69 104 THR A C 1
ATOM 830 O O . THR A 1 104 ? 10.142 -5.639 -1.743 1.00 90.69 104 THR A O 1
ATOM 833 N N . THR A 1 105 ? 10.609 -4.567 0.166 1.00 88.00 105 THR A N 1
ATOM 834 C CA . THR A 1 105 ? 11.485 -3.561 -0.463 1.00 88.00 105 THR A CA 1
ATOM 835 C C . THR A 1 105 ? 12.769 -4.180 -1.009 1.00 88.00 105 THR A C 1
ATOM 837 O O . THR A 1 105 ? 13.151 -3.879 -2.138 1.00 88.00 105 THR A O 1
ATOM 840 N N . ILE A 1 106 ? 13.395 -5.107 -0.277 1.00 91.62 106 ILE A N 1
ATOM 841 C CA . ILE A 1 106 ? 14.582 -5.839 -0.749 1.00 91.62 106 ILE A CA 1
ATOM 842 C C . ILE A 1 106 ? 14.259 -6.635 -2.021 1.00 91.62 106 ILE A C 1
ATOM 844 O O . ILE A 1 106 ? 14.985 -6.541 -3.015 1.00 91.62 106 ILE A O 1
ATOM 848 N N . LEU A 1 107 ? 13.148 -7.381 -2.023 1.00 90.88 107 LEU A N 1
ATOM 849 C CA . LEU A 1 107 ? 12.693 -8.125 -3.201 1.00 90.88 107 LEU A CA 1
ATOM 850 C C . LEU A 1 107 ? 12.324 -7.193 -4.360 1.00 90.88 107 LEU A C 1
ATOM 852 O O . LEU A 1 107 ? 12.641 -7.507 -5.504 1.00 90.88 107 LEU A O 1
ATOM 856 N N . GLY A 1 108 ? 11.713 -6.041 -4.079 1.00 85.12 108 GLY A N 1
ATOM 857 C CA . GLY A 1 108 ? 11.388 -5.024 -5.078 1.00 85.12 108 GLY A CA 1
ATOM 858 C C . GLY A 1 108 ? 12.632 -4.442 -5.751 1.00 85.12 108 GLY A C 1
ATOM 859 O O . GLY A 1 108 ? 12.695 -4.390 -6.978 1.00 85.12 108 GLY A O 1
ATOM 860 N N . ILE A 1 109 ? 13.662 -4.087 -4.974 1.00 85.69 109 ILE A N 1
ATOM 861 C CA . ILE A 1 109 ? 14.946 -3.588 -5.495 1.00 85.69 109 ILE A CA 1
ATOM 862 C C . ILE A 1 109 ? 15.619 -4.656 -6.361 1.00 85.69 109 ILE A C 1
ATOM 864 O O . ILE A 1 109 ? 16.018 -4.384 -7.496 1.00 85.69 109 ILE A O 1
ATOM 868 N N . PHE A 1 110 ? 15.709 -5.889 -5.857 1.00 87.19 110 PHE A N 1
ATOM 869 C CA . PHE A 1 110 ? 16.270 -6.999 -6.624 1.00 87.19 110 PHE A CA 1
ATOM 870 C C . PHE A 1 110 ? 15.469 -7.263 -7.908 1.00 87.19 110 PHE A C 1
ATOM 872 O O . PHE A 1 110 ? 16.048 -7.485 -8.972 1.00 87.19 110 PHE A O 1
ATOM 879 N N . GLY A 1 111 ? 14.139 -7.186 -7.824 1.00 83.38 111 GLY A N 1
ATOM 880 C CA . GLY A 1 111 ? 13.218 -7.322 -8.945 1.00 83.38 111 GLY A CA 1
ATOM 881 C C . GLY A 1 111 ? 13.453 -6.262 -10.012 1.00 83.38 111 GLY A C 1
ATOM 882 O O . GLY A 1 111 ? 13.614 -6.614 -11.175 1.00 83.38 111 GLY A O 1
ATOM 883 N N . ALA A 1 112 ? 13.566 -4.992 -9.623 1.00 78.44 112 ALA A N 1
ATOM 884 C CA . ALA A 1 112 ? 13.828 -3.886 -10.540 1.00 78.44 112 ALA A CA 1
ATOM 885 C C . ALA A 1 112 ? 15.167 -4.052 -11.279 1.00 78.44 112 ALA A C 1
ATOM 887 O O . ALA A 1 112 ? 15.220 -3.931 -12.504 1.00 78.44 112 ALA A O 1
ATOM 888 N N . ILE A 1 113 ? 16.237 -4.410 -10.557 1.00 82.06 113 ILE A N 1
ATOM 889 C CA . ILE A 1 113 ? 17.566 -4.637 -11.150 1.00 82.06 113 ILE A CA 1
ATOM 890 C C . ILE A 1 113 ? 17.546 -5.847 -12.096 1.00 82.06 113 ILE A C 1
ATOM 892 O O . ILE A 1 113 ? 18.134 -5.811 -13.178 1.00 82.06 113 ILE A O 1
ATOM 896 N N . SER A 1 114 ? 16.884 -6.934 -11.695 1.00 77.06 114 SER A N 1
ATOM 897 C CA . SER A 1 114 ? 16.797 -8.162 -12.491 1.00 77.06 114 SER A CA 1
ATOM 898 C C . SER A 1 114 ? 15.963 -7.960 -13.758 1.00 77.06 114 SER A C 1
ATOM 900 O O . SER A 1 114 ? 16.359 -8.393 -14.840 1.00 77.06 114 SER A O 1
ATOM 902 N N . MET A 1 115 ? 14.853 -7.233 -13.640 1.00 69.56 115 MET A N 1
ATOM 903 C CA . MET A 1 115 ? 13.930 -6.942 -14.730 1.00 69.56 115 MET A CA 1
ATOM 904 C C . MET A 1 115 ? 14.601 -6.142 -15.849 1.00 69.56 115 MET A C 1
ATOM 906 O O . MET A 1 115 ? 14.409 -6.456 -17.021 1.00 69.56 115 MET A O 1
ATOM 910 N N . GLN A 1 116 ? 15.458 -5.177 -15.502 1.00 70.19 116 GLN A N 1
ATOM 911 C CA . GLN A 1 116 ? 16.221 -4.406 -16.487 1.00 70.19 116 GLN A CA 1
ATOM 912 C C . GLN A 1 116 ? 17.168 -5.275 -17.327 1.00 70.19 116 GLN A C 1
ATOM 914 O O . GLN A 1 116 ? 17.349 -5.004 -18.510 1.00 70.19 116 GLN A O 1
ATOM 919 N N . ARG A 1 117 ? 17.750 -6.339 -16.754 1.00 67.06 117 ARG A N 1
ATOM 920 C CA . ARG A 1 117 ? 18.674 -7.228 -17.484 1.00 67.06 117 ARG A CA 1
ATOM 921 C C . ARG A 1 117 ? 17.975 -8.241 -18.390 1.00 67.06 117 ARG A C 1
ATOM 923 O O . ARG A 1 117 ? 18.624 -8.797 -19.266 1.00 67.06 117 ARG A O 1
ATOM 930 N N . GLN A 1 118 ? 16.688 -8.509 -18.170 1.00 72.38 118 GLN A N 1
ATOM 931 C CA . GLN A 1 118 ? 15.937 -9.562 -18.870 1.00 72.38 118 GLN A CA 1
ATOM 932 C C . GLN A 1 118 ? 15.035 -9.045 -20.000 1.00 72.38 118 GLN A C 1
ATOM 934 O O . GLN A 1 118 ? 14.232 -9.802 -20.553 1.00 72.38 118 GLN A O 1
ATOM 939 N N . LEU A 1 119 ? 15.148 -7.762 -20.340 1.00 71.81 119 LEU A N 1
ATOM 940 C CA . LEU A 1 119 ? 14.464 -7.173 -21.484 1.00 71.81 119 LEU A CA 1
ATOM 941 C C . LEU A 1 119 ? 15.180 -7.599 -22.767 1.00 71.81 119 LEU A C 1
ATOM 943 O O . LEU A 1 119 ? 16.225 -7.062 -23.123 1.00 71.81 119 LEU A O 1
ATOM 947 N N . THR A 1 120 ? 14.602 -8.569 -23.467 1.00 77.00 120 THR A N 1
ATOM 948 C CA . THR A 1 120 ? 15.043 -8.965 -24.806 1.00 77.00 120 THR A CA 1
ATOM 949 C C . THR A 1 120 ? 14.183 -8.265 -25.848 1.00 77.00 120 THR A C 1
ATOM 951 O O . THR A 1 120 ? 12.955 -8.259 -25.743 1.00 77.00 120 THR A O 1
ATOM 954 N N . TYR A 1 121 ? 14.814 -7.665 -26.856 1.00 77.75 121 TYR A N 1
ATOM 955 C CA . TYR A 1 121 ? 14.095 -7.063 -27.974 1.00 77.75 121 TYR A CA 1
ATOM 956 C C . TYR A 1 121 ? 13.472 -8.169 -28.833 1.00 77.75 121 TYR A C 1
ATOM 958 O O . TYR A 1 121 ? 14.189 -9.002 -29.384 1.00 77.75 121 TYR A O 1
ATOM 966 N N . SER A 1 122 ? 12.140 -8.202 -28.923 1.00 79.75 122 SER A N 1
ATOM 967 C CA . SER A 1 122 ? 11.431 -9.113 -29.820 1.00 79.75 122 SER A CA 1
ATOM 968 C C . SER A 1 122 ? 11.128 -8.397 -31.125 1.00 79.75 122 SER A C 1
ATOM 970 O O . SER A 1 122 ? 10.343 -7.446 -31.171 1.00 79.75 122 SER A O 1
ATOM 972 N N . GLU A 1 123 ? 11.735 -8.890 -32.198 1.00 81.44 123 GLU A N 1
ATOM 973 C CA . GLU A 1 123 ? 11.568 -8.347 -33.543 1.00 81.44 123 GLU A CA 1
ATOM 974 C C . GLU A 1 123 ? 10.125 -8.517 -34.056 1.00 81.44 123 GLU A C 1
ATOM 976 O O . GLU A 1 123 ? 9.586 -7.623 -34.706 1.00 81.44 123 GLU A O 1
ATOM 981 N N . SER A 1 124 ? 9.445 -9.603 -33.666 1.00 79.94 124 SER A N 1
ATOM 982 C CA . SER A 1 124 ? 8.056 -9.892 -34.054 1.00 79.94 124 SER A CA 1
ATOM 983 C C . SER A 1 124 ? 7.041 -8.895 -33.487 1.00 79.94 124 SER A C 1
ATOM 985 O O . SER A 1 124 ? 6.052 -8.588 -34.145 1.00 79.94 124 SER A O 1
ATOM 987 N N . LEU A 1 125 ? 7.278 -8.379 -32.278 1.00 75.62 125 LEU A N 1
ATOM 988 C CA . LEU A 1 125 ? 6.386 -7.422 -31.611 1.00 75.62 125 LEU A CA 1
ATOM 989 C C . LEU A 1 125 ? 6.912 -5.978 -31.676 1.00 75.62 125 LEU A C 1
ATOM 991 O O . LEU A 1 125 ? 6.254 -5.066 -31.176 1.00 75.62 125 LEU A O 1
ATOM 995 N N . ARG A 1 126 ? 8.099 -5.766 -32.271 1.00 74.19 126 ARG A N 1
ATOM 996 C CA . ARG A 1 126 ? 8.835 -4.486 -32.280 1.00 74.19 126 ARG A CA 1
ATOM 997 C C . ARG A 1 126 ? 8.893 -3.827 -30.895 1.00 74.19 126 ARG A C 1
ATOM 999 O O . ARG A 1 126 ? 8.812 -2.606 -30.769 1.00 74.19 126 ARG A O 1
ATOM 1006 N N . THR A 1 127 ? 9.012 -4.639 -29.848 1.00 71.19 127 THR A N 1
ATOM 1007 C CA . THR A 1 127 ? 9.029 -4.189 -28.452 1.00 71.19 127 THR A CA 1
ATOM 1008 C C . THR A 1 127 ? 9.953 -5.062 -27.609 1.00 71.19 127 THR A C 1
ATOM 1010 O O . THR A 1 127 ? 10.272 -6.197 -27.969 1.00 71.19 127 THR A O 1
ATOM 1013 N N . CYS A 1 128 ? 10.402 -4.522 -26.480 1.00 77.25 128 CYS A N 1
ATOM 1014 C CA . CYS A 1 128 ? 11.120 -5.292 -25.478 1.00 77.25 128 CYS A CA 1
ATOM 1015 C C . CYS A 1 128 ? 10.125 -6.158 -24.706 1.00 77.25 128 CYS A C 1
ATOM 1017 O O . CYS A 1 128 ? 9.147 -5.657 -24.151 1.00 77.25 128 CYS A O 1
ATOM 1019 N N . VAL A 1 129 ? 10.391 -7.457 -24.659 1.00 77.12 129 VAL A N 1
ATOM 1020 C CA . VAL A 1 129 ? 9.580 -8.432 -23.931 1.00 77.12 129 VAL A CA 1
ATOM 1021 C C . VAL A 1 129 ? 10.428 -9.108 -22.864 1.00 77.12 129 VAL A C 1
ATOM 1023 O O . VAL A 1 129 ? 11.645 -9.250 -23.004 1.00 77.12 129 VAL A O 1
ATOM 1026 N N . PHE A 1 130 ? 9.780 -9.520 -21.779 1.00 76.50 130 PHE A N 1
ATOM 1027 C CA . PHE A 1 130 ? 10.440 -10.243 -20.700 1.00 76.50 130 PHE A CA 1
ATOM 1028 C C . PHE A 1 130 ? 10.765 -11.664 -21.160 1.00 76.50 130 PHE A C 1
ATOM 1030 O O . PHE A 1 130 ? 9.857 -12.453 -21.419 1.00 76.50 130 PHE A O 1
ATOM 1037 N N . GLY A 1 131 ? 12.056 -11.995 -21.247 1.00 66.88 131 GLY A N 1
ATOM 1038 C CA . GLY A 1 131 ? 12.506 -13.309 -21.720 1.00 66.88 131 GLY A CA 1
ATOM 1039 C C . GLY A 1 131 ? 12.145 -14.470 -20.783 1.00 66.88 131 GLY A C 1
ATOM 1040 O O . GLY A 1 131 ? 12.062 -15.615 -21.218 1.00 66.88 131 GLY A O 1
ATOM 1041 N N . THR A 1 132 ? 11.888 -14.195 -19.499 1.00 73.25 132 THR A N 1
ATOM 1042 C CA . THR A 1 132 ? 11.495 -15.208 -18.509 1.00 73.25 132 THR A CA 1
ATOM 1043 C C . THR A 1 132 ? 10.469 -14.665 -17.519 1.00 73.25 132 THR A C 1
ATOM 1045 O O . THR A 1 132 ? 10.419 -13.466 -17.251 1.00 73.25 132 THR A O 1
ATOM 1048 N N . LYS A 1 133 ? 9.636 -15.552 -16.954 1.00 70.81 133 LYS A N 1
ATOM 1049 C CA . LYS A 1 133 ? 8.607 -15.160 -15.978 1.00 70.81 133 LYS A CA 1
ATOM 1050 C C . LYS A 1 133 ? 9.264 -14.590 -14.706 1.00 70.81 133 LYS A C 1
ATOM 1052 O O . LYS A 1 133 ? 10.057 -15.304 -14.084 1.00 70.81 133 LYS A O 1
ATOM 1057 N N . PRO A 1 134 ? 8.926 -13.358 -14.277 1.00 75.19 134 PRO A N 1
ATOM 1058 C CA . PRO A 1 134 ? 9.576 -12.708 -13.144 1.00 75.19 134 PRO A CA 1
ATOM 1059 C C . PRO A 1 134 ? 9.137 -13.339 -11.814 1.00 75.19 134 PRO A C 1
ATOM 1061 O O . PRO A 1 134 ? 8.157 -12.929 -11.194 1.00 75.19 134 PRO A O 1
ATOM 1064 N N . LYS A 1 135 ? 9.889 -14.342 -11.345 1.00 83.31 135 LYS A N 1
ATOM 1065 C CA . LYS A 1 135 ? 9.640 -15.029 -10.061 1.00 83.31 135 LYS A CA 1
ATOM 1066 C C . LYS A 1 135 ? 9.697 -14.077 -8.860 1.00 83.31 135 LYS A C 1
ATOM 1068 O O . LYS A 1 135 ? 8.976 -14.277 -7.888 1.00 83.31 135 LYS A O 1
ATOM 1073 N N . THR A 1 136 ? 10.512 -13.026 -8.942 1.00 83.81 136 THR A N 1
ATOM 1074 C CA . THR A 1 136 ? 10.694 -12.041 -7.867 1.00 83.81 136 THR A CA 1
ATOM 1075 C C . THR A 1 136 ? 9.422 -11.249 -7.569 1.00 83.81 136 THR A C 1
ATOM 1077 O O . THR A 1 136 ? 9.110 -11.023 -6.405 1.00 83.81 136 THR A O 1
ATOM 1080 N N . ILE A 1 137 ? 8.653 -10.875 -8.600 1.00 79.56 137 ILE A N 1
ATOM 1081 C CA . ILE A 1 137 ? 7.390 -10.136 -8.427 1.00 79.56 137 ILE A CA 1
ATOM 1082 C C . ILE A 1 137 ? 6.361 -11.021 -7.720 1.00 79.56 137 ILE A C 1
ATOM 1084 O O . ILE A 1 137 ? 5.697 -10.582 -6.787 1.00 79.56 137 ILE A O 1
ATOM 1088 N N . ILE A 1 138 ? 6.277 -12.294 -8.114 1.00 86.62 138 ILE A N 1
ATOM 1089 C CA . ILE A 1 138 ? 5.377 -13.264 -7.478 1.00 86.62 138 ILE A CA 1
ATOM 1090 C C . ILE A 1 138 ? 5.750 -13.445 -5.999 1.00 86.62 138 ILE A C 1
ATOM 1092 O O . ILE A 1 138 ? 4.872 -13.427 -5.141 1.00 86.62 138 ILE A O 1
ATOM 1096 N N . ALA A 1 139 ? 7.045 -13.563 -5.687 1.00 89.00 139 ALA A N 1
ATOM 1097 C CA . ALA A 1 139 ? 7.519 -13.665 -4.308 1.00 89.00 139 ALA A CA 1
ATOM 1098 C C . ALA A 1 139 ? 7.184 -12.411 -3.477 1.00 89.00 139 ALA A C 1
ATOM 1100 O O . ALA A 1 139 ? 6.742 -12.532 -2.339 1.00 89.00 139 ALA A O 1
ATOM 1101 N N . MET A 1 140 ? 7.338 -11.216 -4.052 1.00 87.44 140 MET A N 1
ATOM 1102 C CA . MET A 1 140 ? 6.980 -9.948 -3.408 1.00 87.44 140 MET A CA 1
ATOM 1103 C C . MET A 1 140 ? 5.480 -9.879 -3.073 1.00 87.44 140 MET A C 1
ATOM 1105 O O . MET A 1 140 ? 5.114 -9.570 -1.940 1.00 87.44 140 MET A O 1
ATOM 1109 N N . LEU A 1 141 ? 4.613 -10.221 -4.032 1.00 86.31 141 LEU A N 1
ATOM 1110 C CA . LEU A 1 141 ? 3.160 -10.249 -3.827 1.00 86.31 141 LEU A CA 1
ATOM 1111 C C . LEU A 1 141 ? 2.743 -11.290 -2.781 1.00 86.31 141 LEU A C 1
ATOM 1113 O O . LEU A 1 141 ? 1.819 -11.046 -2.004 1.00 86.31 141 LEU A O 1
ATOM 1117 N N . ALA A 1 142 ? 3.438 -12.429 -2.724 1.00 91.75 142 ALA A N 1
ATOM 1118 C CA . ALA A 1 142 ? 3.186 -13.452 -1.717 1.00 91.75 142 ALA A CA 1
ATOM 1119 C C . ALA A 1 142 ? 3.468 -12.940 -0.295 1.00 91.75 142 ALA A C 1
ATOM 1121 O O . ALA A 1 142 ? 2.659 -13.170 0.599 1.00 91.75 142 ALA A O 1
ATOM 1122 N N . VAL A 1 143 ? 4.565 -12.200 -0.085 1.00 93.06 143 VAL A N 1
ATOM 1123 C CA . VAL A 1 143 ? 4.895 -11.609 1.228 1.00 93.06 143 VAL A CA 1
ATOM 1124 C C . VAL A 1 143 ? 3.812 -10.629 1.688 1.00 93.06 143 VAL A C 1
ATOM 1126 O O . VAL A 1 143 ? 3.390 -10.694 2.843 1.00 93.06 143 VAL A O 1
ATOM 1129 N N . LEU A 1 144 ? 3.325 -9.764 0.792 1.00 88.94 144 LEU A N 1
ATOM 1130 C CA . LEU A 1 144 ? 2.227 -8.837 1.095 1.00 88.94 144 LEU A CA 1
ATOM 1131 C C . LEU A 1 144 ? 0.926 -9.584 1.421 1.00 88.94 144 LEU A C 1
ATOM 1133 O O . LEU A 1 144 ? 0.295 -9.310 2.436 1.00 88.94 144 LEU A O 1
ATOM 1137 N N . SER A 1 145 ? 0.592 -10.607 0.633 1.00 91.12 145 SER A N 1
ATOM 1138 C CA . SER A 1 145 ? -0.610 -11.421 0.858 1.00 91.12 145 SER A CA 1
ATOM 1139 C C . SER A 1 145 ? -0.575 -12.142 2.210 1.00 91.12 145 SER A C 1
ATOM 1141 O O . SER A 1 145 ? -1.591 -12.236 2.894 1.00 91.12 145 SER A O 1
ATOM 1143 N N . VAL A 1 146 ? 0.594 -12.640 2.631 1.00 93.06 146 VAL A N 1
ATOM 1144 C CA . VAL A 1 146 ? 0.773 -13.264 3.954 1.00 93.06 146 VAL A CA 1
ATOM 1145 C C . VAL A 1 146 ? 0.509 -12.263 5.079 1.00 93.06 146 VAL A C 1
ATOM 1147 O O . VAL A 1 146 ? -0.123 -12.617 6.074 1.00 93.06 146 VAL A O 1
ATOM 1150 N N . PHE A 1 147 ? 0.957 -11.017 4.926 1.00 92.75 147 PHE A N 1
ATOM 1151 C CA . PHE A 1 147 ? 0.681 -9.964 5.897 1.00 92.75 147 PHE A CA 1
ATOM 1152 C C . PHE A 1 147 ? -0.817 -9.633 5.977 1.00 92.75 147 PHE A C 1
ATOM 1154 O O . PHE A 1 147 ? -1.368 -9.562 7.077 1.00 92.75 147 PHE A O 1
ATOM 1161 N N . ASP A 1 148 ? -1.499 -9.520 4.837 1.00 90.69 148 ASP A N 1
ATOM 1162 C CA . ASP A 1 148 ? -2.945 -9.275 4.799 1.00 90.69 148 ASP A CA 1
ATOM 1163 C C . ASP A 1 148 ? -3.736 -10.419 5.448 1.00 90.69 148 ASP A C 1
ATOM 1165 O O . ASP A 1 148 ? -4.650 -10.183 6.244 1.00 90.69 148 ASP A O 1
ATOM 1169 N N . LEU A 1 149 ? -3.343 -11.670 5.181 1.00 94.56 149 LEU A N 1
ATOM 1170 C CA . LEU A 1 149 ? -3.918 -12.849 5.832 1.00 94.56 149 LEU A CA 1
ATOM 1171 C C . LEU A 1 149 ? -3.704 -12.818 7.347 1.00 94.56 149 LEU A C 1
ATOM 1173 O O . LEU A 1 149 ? -4.629 -13.112 8.101 1.00 94.56 149 LEU A O 1
ATOM 1177 N N . PHE A 1 150 ? -2.516 -12.428 7.809 1.00 94.88 150 PHE A N 1
ATOM 1178 C CA . PHE A 1 150 ? -2.234 -12.270 9.234 1.00 94.88 150 PHE A CA 1
ATOM 1179 C C . PHE A 1 150 ? -3.155 -11.230 9.895 1.00 94.88 150 PHE A C 1
ATOM 1181 O O . PHE A 1 150 ? -3.714 -11.496 10.963 1.00 94.88 150 PHE A O 1
ATOM 1188 N N . LEU A 1 151 ? -3.373 -10.076 9.254 1.00 93.31 151 LEU A N 1
ATOM 1189 C CA . LEU A 1 151 ? -4.307 -9.065 9.757 1.00 93.31 151 LEU A CA 1
ATOM 1190 C C . LEU A 1 151 ? -5.749 -9.583 9.782 1.00 93.31 151 LEU A C 1
ATOM 1192 O O . LEU A 1 151 ? -6.443 -9.397 10.783 1.00 93.31 151 LEU A O 1
ATOM 1196 N N . ALA A 1 152 ? -6.190 -10.264 8.722 1.00 92.69 152 ALA A N 1
ATOM 1197 C CA . ALA A 1 152 ? -7.520 -10.866 8.661 1.00 92.69 152 ALA A CA 1
ATOM 1198 C C . ALA A 1 152 ? -7.726 -11.878 9.798 1.00 92.69 152 ALA A C 1
ATOM 1200 O O . ALA A 1 152 ? -8.738 -11.836 10.497 1.00 92.69 152 ALA A O 1
ATOM 1201 N N . VAL A 1 153 ? -6.731 -12.730 10.047 1.00 94.12 153 VAL A N 1
ATOM 1202 C CA . VAL A 1 153 ? -6.735 -13.704 11.143 1.00 94.12 153 VAL A CA 1
ATOM 1203 C C . VAL A 1 153 ? -6.818 -13.011 12.508 1.00 94.12 153 VAL A C 1
ATOM 1205 O O . VAL A 1 153 ? -7.635 -13.410 13.335 1.00 94.12 153 VAL A O 1
ATOM 1208 N N . LEU A 1 154 ? -6.056 -11.938 12.748 1.00 91.62 154 LEU A N 1
ATOM 1209 C CA . LEU A 1 154 ? -6.145 -11.164 13.996 1.00 91.62 154 LEU A CA 1
ATOM 1210 C C . LEU A 1 154 ? -7.521 -10.524 14.214 1.00 91.62 154 LEU A C 1
ATOM 1212 O O . LEU A 1 154 ? -7.991 -10.455 15.353 1.00 91.62 154 LEU A O 1
ATOM 1216 N N . VAL A 1 155 ? -8.160 -10.043 13.147 1.00 91.19 155 VAL A N 1
ATOM 1217 C CA . VAL A 1 155 ? -9.517 -9.484 13.209 1.00 91.19 155 VAL A CA 1
ATOM 1218 C C . VAL A 1 155 ? -10.530 -10.578 13.546 1.00 91.19 155 VAL A C 1
ATOM 1220 O O . VAL A 1 155 ? -11.365 -10.376 14.428 1.00 91.19 155 VAL A O 1
ATOM 1223 N N . VAL A 1 156 ? -10.427 -11.745 12.903 1.00 92.06 156 VAL A N 1
ATOM 1224 C CA . VAL A 1 156 ? -11.292 -12.904 13.175 1.00 92.06 156 VAL A CA 1
ATOM 1225 C C . VAL A 1 156 ? -11.107 -13.400 14.609 1.00 92.06 156 VAL A C 1
ATOM 1227 O O . VAL A 1 156 ? -12.097 -13.610 15.307 1.00 92.06 156 VAL A O 1
ATOM 1230 N N . PHE A 1 157 ? -9.868 -13.514 15.096 1.00 90.88 157 PHE A N 1
ATOM 1231 C CA . PHE A 1 157 ? -9.605 -13.894 16.485 1.00 90.88 157 PHE A CA 1
ATOM 1232 C C . PHE A 1 157 ? -10.216 -12.915 17.478 1.00 90.88 157 PHE A C 1
ATOM 1234 O O . PHE A 1 157 ? -10.878 -13.349 18.414 1.00 90.88 157 PHE A O 1
ATOM 1241 N N . ASN A 1 158 ? -10.083 -11.609 17.251 1.00 89.12 158 ASN A N 1
ATOM 1242 C CA . ASN A 1 158 ? -10.735 -10.632 18.116 1.00 89.12 158 ASN A CA 1
ATOM 1243 C C . ASN A 1 158 ? -12.270 -10.745 18.074 1.00 89.12 158 ASN A C 1
ATOM 1245 O O . ASN A 1 158 ? -12.930 -10.561 19.095 1.00 89.12 158 ASN A O 1
ATOM 1249 N N . ALA A 1 159 ? -12.852 -11.025 16.904 1.00 86.56 159 ALA A N 1
ATOM 1250 C CA . ALA A 1 159 ? -14.295 -11.221 16.771 1.00 86.56 159 ALA A CA 1
ATOM 1251 C C . ALA A 1 159 ? -14.797 -12.469 17.521 1.00 86.56 159 ALA A C 1
ATOM 1253 O O . ALA A 1 159 ? -15.943 -12.484 17.965 1.00 86.56 159 ALA A O 1
ATOM 1254 N N . MET A 1 160 ? -13.953 -13.495 17.673 1.00 85.12 160 MET A N 1
ATOM 1255 C CA . MET A 1 160 ? -14.252 -14.681 18.483 1.00 85.12 160 MET A CA 1
ATOM 1256 C C . MET A 1 160 ? -14.029 -14.445 19.984 1.00 85.12 160 MET A C 1
ATOM 1258 O O . MET A 1 160 ? -14.811 -14.943 20.787 1.00 85.12 160 MET A O 1
ATOM 1262 N N . ASP A 1 161 ? -12.985 -13.696 20.353 1.00 84.00 161 ASP A N 1
ATOM 1263 C CA . ASP A 1 161 ? -12.595 -13.444 21.750 1.00 84.00 161 ASP A CA 1
ATOM 1264 C C . ASP A 1 161 ? -13.520 -12.434 22.450 1.00 84.00 161 ASP A C 1
ATOM 1266 O O . ASP A 1 161 ? -13.735 -12.514 23.659 1.00 84.00 161 ASP A O 1
ATOM 1270 N N . ARG A 1 162 ? -14.127 -11.491 21.709 1.00 74.94 162 ARG A N 1
ATOM 1271 C CA . ARG A 1 162 ? -15.159 -10.619 22.285 1.00 74.94 162 ARG A CA 1
ATOM 1272 C C . ARG A 1 162 ? -16.421 -11.439 22.592 1.00 74.94 162 ARG A C 1
ATOM 1274 O O . ARG A 1 162 ? -17.065 -11.923 21.658 1.00 74.94 162 ARG A O 1
ATOM 1281 N N . PRO A 1 163 ? -16.834 -11.558 23.869 1.00 59.91 163 PRO A N 1
ATOM 1282 C CA . PRO A 1 163 ? -18.054 -12.265 24.218 1.00 59.91 163 PRO A CA 1
ATOM 1283 C C . PRO A 1 163 ? -19.240 -11.563 23.556 1.00 59.91 163 PRO A C 1
ATOM 1285 O O . PRO A 1 163 ? -19.412 -10.351 23.685 1.00 59.91 163 PRO A O 1
ATOM 1288 N N . ARG A 1 164 ? -20.052 -12.340 22.835 1.00 59.31 164 ARG A N 1
ATOM 1289 C CA . ARG A 1 164 ? -21.317 -11.935 22.209 1.00 59.31 164 ARG A CA 1
ATOM 1290 C C . ARG A 1 164 ? -22.356 -11.564 23.274 1.00 59.31 164 ARG A C 1
ATOM 1292 O O . ARG A 1 164 ? -23.351 -12.257 23.452 1.00 59.31 164 ARG A O 1
ATOM 1299 N N . LEU A 1 165 ? -22.115 -10.503 24.028 1.00 58.84 165 LEU A N 1
ATOM 1300 C CA . LEU A 1 165 ? -23.064 -9.962 24.990 1.00 58.84 165 LEU A CA 1
ATOM 1301 C C . LEU A 1 165 ? -23.898 -8.897 24.261 1.00 58.84 165 LEU A C 1
ATOM 1303 O O . LEU A 1 165 ? -23.358 -7.922 23.743 1.00 58.84 165 LEU A O 1
ATOM 1307 N N . THR A 1 166 ? -25.222 -9.102 24.212 1.00 51.25 166 THR A N 1
ATOM 1308 C CA . THR A 1 166 ? -26.264 -8.146 23.756 1.00 51.25 166 THR A CA 1
ATOM 1309 C C . THR A 1 166 ? -26.365 -7.839 22.246 1.00 51.25 166 THR A C 1
ATOM 1311 O O . THR A 1 166 ? -26.445 -6.695 21.818 1.00 51.25 166 THR A O 1
ATOM 1314 N N . HIS A 1 167 ? -26.473 -8.877 21.410 1.00 53.59 167 HIS A N 1
ATOM 1315 C CA . HIS A 1 167 ? -26.731 -8.776 19.957 1.00 53.59 167 HIS A CA 1
ATOM 1316 C C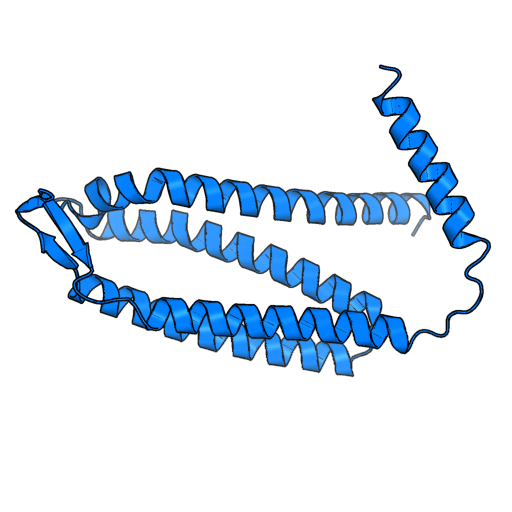 . HIS A 1 167 ? -28.100 -8.192 19.531 1.00 53.59 167 HIS A C 1
ATOM 1318 O O . HIS A 1 167 ? -28.361 -8.123 18.331 1.00 53.59 167 HIS A O 1
ATOM 1324 N N . VAL A 1 168 ? -28.980 -7.789 20.454 1.00 58.94 168 VAL A N 1
ATOM 1325 C CA . VAL A 1 168 ? -30.378 -7.450 20.118 1.00 58.94 168 VAL A CA 1
ATOM 1326 C C . VAL A 1 168 ? -30.612 -5.956 19.869 1.00 58.94 168 VAL A C 1
ATOM 1328 O O . VAL A 1 168 ? -31.404 -5.624 18.998 1.00 58.94 168 VAL A O 1
ATOM 1331 N N . GLU A 1 169 ? -29.896 -5.053 20.549 1.00 57.88 169 GLU A N 1
ATOM 1332 C CA . GLU A 1 169 ? -30.139 -3.601 20.418 1.00 57.88 169 GLU A CA 1
ATOM 1333 C C . GLU A 1 169 ? -29.245 -2.914 19.375 1.00 57.88 169 GLU A C 1
ATOM 1335 O O . GLU A 1 169 ? -29.664 -1.967 18.711 1.00 57.88 169 GLU A O 1
ATOM 1340 N N . LEU A 1 170 ? -28.011 -3.394 19.179 1.00 59.28 170 LEU A N 1
ATOM 1341 C CA . LEU A 1 170 ? -27.073 -2.725 18.270 1.00 59.28 170 LEU A CA 1
ATOM 1342 C C . LEU A 1 170 ? -27.401 -2.992 16.789 1.00 59.28 170 LEU A C 1
ATOM 1344 O O . LEU A 1 170 ? -27.205 -2.121 15.944 1.00 59.28 170 LEU A O 1
ATOM 1348 N N . VAL A 1 171 ? -27.918 -4.185 16.467 1.00 65.12 171 VAL A N 1
ATOM 1349 C CA . VAL A 1 171 ? -28.294 -4.563 15.092 1.00 65.12 171 VAL A CA 1
ATOM 1350 C C . VAL A 1 171 ? -29.570 -3.844 14.652 1.00 65.12 171 VAL A C 1
ATOM 1352 O O . VAL A 1 171 ? -29.629 -3.384 13.514 1.00 65.12 171 VAL A O 1
ATOM 1355 N N . SER A 1 172 ? -30.552 -3.674 15.547 1.00 60.91 172 SER A N 1
ATOM 1356 C CA . SER A 1 172 ? -31.779 -2.933 15.233 1.00 60.91 172 SER A CA 1
ATOM 1357 C C . SER A 1 172 ? -31.502 -1.447 15.002 1.00 60.91 172 SER A C 1
ATOM 1359 O O . SER A 1 172 ? -32.069 -0.871 14.078 1.00 60.91 172 SER A O 1
ATOM 1361 N N . GLY A 1 173 ? -30.586 -0.837 15.767 1.00 64.00 173 GLY A N 1
ATOM 1362 C CA . GLY A 1 173 ? -30.154 0.548 15.539 1.00 64.00 173 GLY A CA 1
ATOM 1363 C C . GLY A 1 173 ? -29.465 0.730 14.183 1.00 64.00 173 GLY A C 1
ATOM 1364 O O . GLY A 1 173 ? -29.874 1.568 13.385 1.00 64.00 173 GLY A O 1
ATOM 1365 N N . LEU A 1 174 ? -28.489 -0.129 13.865 1.00 60.97 174 LEU A N 1
ATOM 1366 C CA . LEU A 1 174 ? -27.759 -0.083 12.589 1.00 60.97 174 LEU A CA 1
ATOM 1367 C C . LEU A 1 174 ? -28.638 -0.382 11.365 1.00 60.97 174 LEU A C 1
ATOM 1369 O O . LEU A 1 174 ? -28.435 0.227 10.315 1.00 60.97 174 LEU A O 1
ATOM 1373 N N . GLN A 1 175 ? -29.613 -1.291 11.474 1.00 64.38 175 GLN A N 1
ATOM 1374 C CA . GLN A 1 175 ? -30.584 -1.523 10.399 1.00 64.38 175 GLN A CA 1
ATOM 1375 C C . GLN A 1 175 ? -31.535 -0.338 10.217 1.00 64.38 175 GLN A C 1
ATOM 1377 O O . GLN A 1 175 ? -31.875 -0.020 9.081 1.00 64.38 175 GLN A O 1
ATOM 1382 N N . THR A 1 176 ? -31.931 0.334 11.299 1.00 69.06 176 THR A N 1
ATOM 1383 C CA . THR A 1 176 ? -32.831 1.496 11.230 1.00 69.06 176 THR A CA 1
ATOM 1384 C C . THR A 1 176 ? -32.127 2.708 10.613 1.00 69.06 176 THR A C 1
ATOM 1386 O O . THR A 1 176 ? -32.679 3.350 9.720 1.00 69.06 176 THR A O 1
ATOM 1389 N N . ASP A 1 177 ? -30.871 2.959 10.991 1.00 67.56 177 ASP A N 1
ATOM 1390 C CA . ASP A 1 177 ? -30.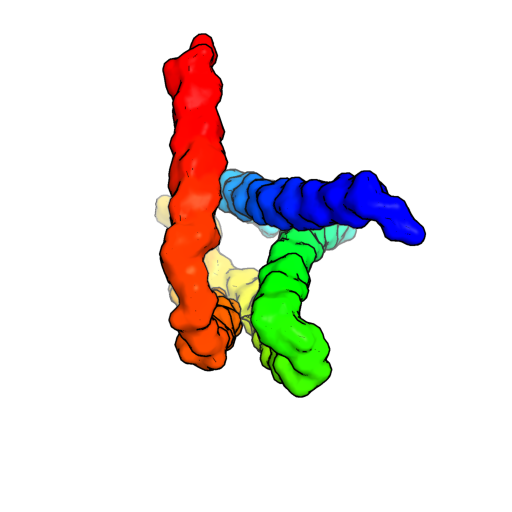077 4.061 10.433 1.00 67.56 177 ASP A CA 1
ATOM 1391 C C . ASP A 1 177 ? -29.633 3.784 8.985 1.00 67.56 177 ASP A C 1
ATOM 1393 O O . ASP A 1 177 ? -29.632 4.680 8.138 1.00 67.56 177 ASP A O 1
ATOM 1397 N N . GLY A 1 178 ? -29.307 2.526 8.662 1.00 66.69 178 GLY A N 1
ATOM 1398 C CA . GLY A 1 178 ? -28.971 2.105 7.299 1.00 66.69 178 GLY A CA 1
ATOM 1399 C C . GLY A 1 178 ? -30.155 2.205 6.335 1.00 66.69 178 GLY A C 1
ATOM 1400 O O . GLY A 1 178 ? -29.987 2.649 5.200 1.00 66.69 178 GLY A O 1
ATOM 1401 N N . LEU A 1 179 ? -31.363 1.859 6.794 1.00 66.88 179 LEU A N 1
ATOM 1402 C CA . LEU A 1 179 ? -32.595 2.010 6.017 1.00 66.88 179 LEU A CA 1
ATOM 1403 C C . LEU A 1 179 ? -32.888 3.487 5.711 1.00 66.88 179 LEU A C 1
ATOM 1405 O O . LEU A 1 179 ? -33.304 3.810 4.601 1.00 66.88 179 LEU A O 1
ATOM 1409 N N . GLY A 1 180 ? -32.603 4.388 6.658 1.00 68.31 180 GLY A N 1
ATOM 1410 C CA . GLY A 1 180 ? -32.719 5.832 6.450 1.00 68.31 180 GLY A CA 1
ATOM 1411 C C . GLY A 1 180 ? -31.815 6.345 5.326 1.00 68.31 180 GLY A C 1
ATOM 1412 O O . GLY A 1 180 ? -32.265 7.115 4.481 1.00 68.31 180 GLY A O 1
ATOM 1413 N N . LEU A 1 181 ? -30.566 5.871 5.255 1.00 64.88 181 LEU A N 1
ATOM 1414 C CA . LEU A 1 181 ? -29.631 6.272 4.198 1.00 64.88 181 LEU A CA 1
ATOM 1415 C C . LEU A 1 181 ? -30.067 5.768 2.810 1.00 64.88 181 LEU A C 1
ATOM 1417 O O . LEU A 1 181 ? -29.971 6.507 1.833 1.00 64.88 181 LEU A O 1
ATOM 1421 N N . PHE A 1 182 ? -30.581 4.536 2.727 1.00 65.69 182 PHE A N 1
ATOM 1422 C CA . PHE A 1 182 ? -31.118 3.972 1.482 1.00 65.69 182 PHE A CA 1
ATOM 1423 C C . PHE A 1 182 ? -32.369 4.718 0.999 1.00 65.69 182 PHE A C 1
ATOM 1425 O O . PHE A 1 182 ? -32.466 5.041 -0.182 1.00 65.69 182 PHE A O 1
ATOM 1432 N N . LEU A 1 183 ? -33.297 5.054 1.902 1.00 71.88 183 LEU A N 1
ATOM 1433 C CA . LEU A 1 183 ? -34.513 5.795 1.549 1.00 71.88 183 LEU A CA 1
ATOM 1434 C C . LEU A 1 183 ? -34.224 7.234 1.098 1.00 71.88 183 LEU A C 1
ATOM 1436 O O . LEU A 1 183 ? -34.922 7.748 0.232 1.00 71.88 183 LEU A O 1
ATOM 1440 N N . VAL A 1 184 ? -33.195 7.886 1.644 1.00 74.38 184 VAL A N 1
ATOM 1441 C CA . VAL A 1 184 ? -32.802 9.247 1.232 1.00 74.38 184 VAL A CA 1
ATOM 1442 C C . VAL A 1 184 ? -32.117 9.261 -0.139 1.00 74.38 184 VAL A C 1
ATOM 1444 O O . VAL A 1 184 ? -32.258 10.236 -0.873 1.00 74.38 184 VAL A O 1
ATOM 1447 N N . ILE A 1 185 ? -31.394 8.197 -0.499 1.00 71.06 185 ILE A N 1
ATOM 1448 C CA . ILE A 1 185 ? -30.728 8.078 -1.806 1.00 71.06 185 ILE A CA 1
ATOM 1449 C C . ILE A 1 185 ? -31.729 7.729 -2.917 1.00 71.06 185 ILE A C 1
ATOM 1451 O O . ILE A 1 185 ? -31.617 8.277 -4.006 1.00 71.06 185 ILE A O 1
ATOM 1455 N N . GLU A 1 186 ? -32.712 6.867 -2.643 1.00 61.50 186 GLU A N 1
ATOM 1456 C CA . GLU A 1 186 ? -33.739 6.459 -3.621 1.00 61.50 186 GLU A CA 1
ATOM 1457 C C . GLU A 1 186 ? -34.890 7.474 -3.769 1.00 61.50 186 GLU A C 1
ATOM 1459 O O . GLU A 1 186 ? -35.661 7.408 -4.722 1.00 61.50 186 GLU A O 1
ATOM 1464 N N . CYS A 1 187 ? -35.030 8.425 -2.839 1.00 51.47 187 CYS A N 1
ATOM 1465 C CA . CYS A 1 187 ? -36.078 9.454 -2.865 1.00 51.47 187 CYS A CA 1
ATOM 1466 C C . CYS A 1 187 ? -35.526 10.845 -3.238 1.00 51.47 187 CYS A C 1
ATOM 1468 O O . CYS A 1 187 ? -35.948 11.867 -2.686 1.00 51.47 187 CYS A O 1
ATOM 1470 N N . ARG A 1 188 ? -34.557 10.886 -4.160 1.00 45.31 188 ARG A N 1
ATOM 1471 C CA . ARG A 1 188 ? -34.053 12.103 -4.808 1.00 45.31 188 ARG A CA 1
ATOM 1472 C C . ARG A 1 188 ? -33.948 11.897 -6.311 1.00 45.31 188 ARG A C 1
ATOM 1474 O O . ARG A 1 188 ? -34.310 12.852 -7.032 1.00 45.31 188 ARG A O 1
#

Foldseek 3Di:
DDPVVVVVVVVVLVVVLVVLVVVLVVLVVVCVVCVVVCCVPVVVDPPDDPVVNVVVCCVRVVVSVVSVVVNVVSLLVVLCVLVVVDVVSVVVLVVLVVVLVVLLVVLVVVLVVVQVVQFDQDPVVNGTDRNDDRVSVVVSVVSVVVSVVVSVVSNVVSVVVPPPPDPDPPVVVCVVVVVVVVCVVVVD

Radius of gyration: 22.83 Å; chains: 1; bounding box: 56×34×60 Å

pLDDT: mean 82.23, std 10.41, range [45.31, 94.88]

Sequence (188 aa):
MDSASIAETLQIFQTLKYITAAIFILLVFDHFLTIGQEVKTIWGNSTVRLHSKAAFVINRYLTESVTAYVVYIVVLIRVYALWDRRANVARLLVSVFGICISTTTILGIFGAISMQRQLTYSESLRTCVFGTKPKTIIAMLAVLSVFDLFLAVLVVFNAMDRPRLTHVELVSGLQTDGLGLFLVIECR

InterPro domains:
  IPR045340 Domain of unknown function DUF6533 [PF20151] (18-63)

Secondary structure (DSSP, 8-state):
--HHHHHHHHHHHHHHHHHHHHHHHHHHHHHHHHHHHHIIIIIS-TTS-HHHHHHHHHHHHHHHHHHHHHHHHHHHHHHHHHTTT-HHHHHHHHHHHHHHHHHHHHHHHHHHHHHHHTEEEETTTTEEEESS--HHHHHHHHHHHHHHHHHHHHHHHHHHHS----TTHHHHHHHHHHHHHHHHHHT-

Organism: NCBI:txid2862362